Protein AF-A0A378QN26-F1 (afdb_monomer_lite)

Sequence (244 aa):
MAVKLAKAMGAEVTLFTRSVGKSDDAYRLGASRVVLSTDESQMKAVASTFDLIIDTVPYTHDLKPYIPTLALDGTLVLVGLVGELEQTINTVPMIMGRRSISASVIGGIAETQEMLDFCAEHHIVPDVEMITIPTEPKICYNTPMAYSDDFRQQVLRQLNCGKTYRQLAEEYNISTRTILNWKANPDRKVRTSYTSKIDLEKLRQDVLDYPDAYQRERATRFNCTDRAIAKALKRLKLTRKKSD

Structure (mmCIF, N/CA/C/O backbone):
data_AF-A0A378QN26-F1
#
_entry.id   AF-A0A378QN26-F1
#
loop_
_atom_site.group_PDB
_atom_site.id
_atom_site.type_symbol
_atom_site.label_atom_id
_atom_site.label_alt_id
_atom_site.label_comp_id
_atom_site.label_asym_id
_atom_site.label_entity_id
_atom_site.label_seq_id
_atom_site.pdbx_PDB_ins_code
_atom_site.Cartn_x
_atom_site.Cartn_y
_atom_site.Cartn_z
_atom_site.occupancy
_atom_site.B_iso_or_equiv
_atom_site.auth_seq_id
_atom_site.auth_comp_id
_atom_site.auth_asym_id
_atom_site.auth_atom_id
_atom_site.pdbx_PDB_model_num
ATOM 1 N N . MET A 1 1 ? -7.618 5.392 -4.858 1.00 94.56 1 MET A N 1
ATOM 2 C CA . MET A 1 1 ? -7.707 3.945 -5.160 1.00 94.56 1 MET A CA 1
ATOM 3 C C . MET A 1 1 ? -8.162 3.110 -3.974 1.00 94.56 1 MET A C 1
ATOM 5 O O . MET A 1 1 ? -9.180 2.458 -4.130 1.00 94.56 1 MET A O 1
ATOM 9 N N . ALA A 1 2 ? -7.497 3.157 -2.808 1.00 96.44 2 ALA A N 1
ATOM 10 C CA . ALA A 1 2 ? -7.850 2.322 -1.646 1.00 96.44 2 ALA A CA 1
ATOM 11 C C . ALA A 1 2 ? -9.352 2.333 -1.289 1.00 96.44 2 ALA A C 1
ATOM 13 O O . ALA A 1 2 ? -9.946 1.272 -1.158 1.00 96.44 2 ALA A O 1
ATOM 14 N N . VAL A 1 3 ? -9.983 3.515 -1.245 1.00 97.44 3 VAL A N 1
ATOM 15 C CA . VAL A 1 3 ? -11.433 3.656 -0.993 1.00 97.44 3 VAL A CA 1
ATOM 16 C C . VAL A 1 3 ? -12.276 2.889 -2.020 1.00 97.44 3 VAL A C 1
ATOM 18 O O . VAL A 1 3 ? -13.138 2.108 -1.631 1.00 97.44 3 VAL A O 1
ATOM 21 N N . LYS A 1 4 ? -11.996 3.065 -3.320 1.00 97.81 4 LYS A N 1
ATOM 22 C CA . LYS A 1 4 ? -12.738 2.399 -4.405 1.00 97.81 4 LYS A CA 1
ATOM 23 C C . LYS A 1 4 ? -12.598 0.875 -4.329 1.00 97.81 4 LYS A C 1
ATOM 25 O O . LYS A 1 4 ? -13.590 0.166 -4.441 1.00 97.81 4 LYS A O 1
ATOM 30 N N . LEU A 1 5 ? -11.373 0.388 -4.107 1.00 97.88 5 LEU A N 1
ATOM 31 C CA . LEU A 1 5 ? -11.076 -1.044 -3.999 1.00 97.88 5 LEU A CA 1
ATOM 32 C C . LEU A 1 5 ? -11.767 -1.670 -2.785 1.00 97.88 5 LEU A C 1
ATOM 34 O O . LEU A 1 5 ? -12.490 -2.648 -2.936 1.00 97.88 5 LEU A O 1
ATOM 38 N N . ALA A 1 6 ? -11.617 -1.069 -1.602 1.00 97.81 6 ALA A N 1
ATOM 39 C CA . ALA A 1 6 ? -12.236 -1.573 -0.380 1.00 97.81 6 ALA A CA 1
ATOM 40 C C . ALA A 1 6 ? -13.769 -1.590 -0.483 1.00 97.81 6 ALA A C 1
ATOM 42 O O . ALA A 1 6 ? -14.408 -2.559 -0.075 1.00 97.81 6 ALA A O 1
ATOM 43 N N . LYS A 1 7 ? -14.365 -0.557 -1.095 1.00 97.62 7 LYS A N 1
ATOM 44 C CA . LYS A 1 7 ? -15.811 -0.507 -1.326 1.00 97.62 7 LYS A CA 1
ATOM 45 C C . LYS A 1 7 ? -16.282 -1.616 -2.268 1.00 97.62 7 LYS A C 1
ATOM 47 O O . LYS A 1 7 ? -17.292 -2.251 -1.981 1.00 97.62 7 LYS A O 1
ATOM 52 N N . ALA A 1 8 ? -15.559 -1.862 -3.360 1.00 97.50 8 ALA A N 1
ATOM 53 C CA . ALA A 1 8 ? -15.872 -2.943 -4.294 1.00 97.50 8 ALA A CA 1
ATOM 54 C C . ALA A 1 8 ? -15.712 -4.337 -3.667 1.00 97.50 8 ALA A C 1
ATOM 56 O O . ALA A 1 8 ? -16.482 -5.236 -3.982 1.00 97.50 8 ALA A O 1
ATOM 57 N N . MET A 1 9 ? -14.777 -4.495 -2.726 1.00 97.50 9 MET A N 1
ATOM 58 C CA . MET A 1 9 ? -14.624 -5.712 -1.917 1.00 97.50 9 MET A CA 1
ATOM 59 C C . MET A 1 9 ? -15.724 -5.881 -0.849 1.00 97.50 9 MET A C 1
ATOM 61 O O . MET A 1 9 ? -15.724 -6.872 -0.125 1.00 97.50 9 MET A O 1
ATOM 65 N N . GLY A 1 10 ? -16.663 -4.934 -0.734 1.00 97.19 10 GLY A N 1
ATOM 66 C CA . GLY A 1 10 ? -17.798 -5.010 0.190 1.00 97.19 10 GLY A CA 1
ATOM 67 C C . GLY A 1 10 ? -17.529 -4.469 1.596 1.00 97.19 10 GLY A C 1
ATOM 68 O O . GLY A 1 10 ? -18.371 -4.639 2.473 1.00 97.19 10 GLY A O 1
ATOM 69 N N . ALA A 1 11 ? -16.396 -3.801 1.828 1.00 97.88 11 ALA A N 1
ATOM 70 C CA . ALA A 1 11 ? -16.084 -3.227 3.132 1.00 97.88 11 ALA A CA 1
ATOM 71 C C . ALA A 1 11 ? -16.919 -1.968 3.438 1.00 97.88 11 ALA A C 1
ATOM 73 O O . ALA A 1 11 ? -17.270 -1.184 2.545 1.00 97.88 11 ALA A O 1
ATOM 74 N N . GLU A 1 12 ? -17.164 -1.720 4.726 1.00 97.94 12 GLU A N 1
ATOM 75 C CA . GLU A 1 12 ? -17.592 -0.409 5.212 1.00 97.94 12 GLU A CA 1
ATOM 76 C C . GLU A 1 12 ? -16.369 0.510 5.317 1.00 97.94 12 GLU A C 1
ATOM 78 O O . GLU A 1 12 ? -15.484 0.323 6.150 1.00 97.94 12 GLU A O 1
ATOM 83 N N . VAL A 1 13 ? -16.288 1.503 4.431 1.00 98.25 13 VAL A N 1
ATOM 84 C CA . VAL A 1 13 ? -15.080 2.325 4.290 1.00 98.25 13 VAL A CA 1
ATOM 85 C C . VAL A 1 13 ? -15.232 3.644 5.037 1.00 98.25 13 VAL A C 1
ATOM 87 O O . VAL A 1 13 ? -16.098 4.450 4.703 1.00 98.25 13 VAL A O 1
ATOM 90 N N . THR A 1 14 ? -14.344 3.915 5.992 1.00 98.31 14 THR A N 1
ATOM 91 C CA . THR A 1 14 ? -14.207 5.242 6.612 1.00 98.31 14 THR A CA 1
ATOM 92 C C . THR A 1 14 ? -12.936 5.927 6.129 1.00 98.31 14 THR A C 1
ATOM 94 O O . THR A 1 14 ? -11.865 5.324 6.136 1.00 98.31 14 THR A O 1
ATOM 97 N N . LEU A 1 15 ? -13.037 7.197 5.730 1.00 97.56 15 LEU A N 1
ATOM 98 C CA . LEU A 1 15 ? -11.880 8.010 5.361 1.00 97.56 15 LEU A CA 1
ATOM 99 C C . LEU A 1 15 ? -11.497 8.968 6.492 1.00 97.56 15 LEU A C 1
ATOM 101 O O . LEU A 1 15 ? -12.282 9.835 6.877 1.00 97.56 15 LEU A O 1
ATOM 105 N N . PHE A 1 16 ? -10.257 8.858 6.966 1.00 97.50 16 PHE A N 1
ATOM 106 C CA . PHE A 1 16 ? -9.644 9.873 7.817 1.00 97.50 16 PHE A CA 1
ATOM 107 C C . PHE A 1 16 ? -9.087 11.019 6.966 1.00 97.50 16 PHE A C 1
ATOM 109 O O . PHE A 1 16 ? -8.354 10.802 6.001 1.00 97.50 16 PHE A O 1
ATOM 116 N N . THR A 1 17 ? -9.398 12.259 7.336 1.00 94.62 17 THR A N 1
ATOM 117 C CA . THR A 1 17 ? -8.846 13.465 6.702 1.00 94.62 17 THR A CA 1
ATOM 118 C C . THR A 1 17 ? -8.484 14.497 7.761 1.00 94.62 17 THR A C 1
ATOM 120 O O . THR A 1 17 ? -9.073 14.525 8.833 1.00 94.62 17 THR A O 1
ATOM 123 N N . ARG A 1 18 ? -7.533 15.385 7.457 1.00 92.31 18 ARG A N 1
ATOM 124 C CA . ARG A 1 18 ? -7.280 16.609 8.245 1.00 92.31 18 ARG A CA 1
ATOM 125 C C . ARG A 1 18 ? -7.948 17.848 7.644 1.00 92.31 18 ARG A C 1
ATOM 127 O O . ARG A 1 18 ? -7.871 18.929 8.213 1.00 92.31 18 ARG A O 1
ATOM 134 N N . SER A 1 19 ? -8.543 17.718 6.460 1.00 88.75 19 SER A N 1
ATOM 135 C CA . SER A 1 19 ? -9.120 18.823 5.694 1.00 88.75 19 SER A CA 1
ATOM 136 C C . SER A 1 19 ? -10.617 18.609 5.521 1.00 88.75 19 SER A C 1
ATOM 138 O O . SER A 1 19 ? -11.028 17.611 4.929 1.00 88.75 19 SER A O 1
ATOM 140 N N . VAL A 1 20 ? -11.412 19.578 5.979 1.00 84.88 20 VAL A N 1
ATOM 141 C CA . VAL A 1 20 ? -12.886 19.549 5.921 1.00 84.88 20 VAL A CA 1
ATOM 142 C C . VAL A 1 20 ? -13.400 19.473 4.477 1.00 84.88 20 VAL A C 1
ATOM 144 O O . VAL A 1 20 ? -14.338 18.733 4.189 1.00 84.88 20 VAL A O 1
ATOM 147 N N . GLY A 1 21 ? -12.724 20.154 3.546 1.00 89.00 21 GLY A N 1
ATOM 148 C CA . GLY A 1 21 ? -13.118 20.226 2.133 1.00 89.00 21 GLY A CA 1
ATOM 149 C C . GLY A 1 21 ? -12.932 18.944 1.313 1.00 89.00 21 GLY A C 1
ATOM 150 O O . GLY A 1 21 ? -13.181 18.970 0.118 1.00 89.00 21 GLY A O 1
ATOM 151 N N . LYS A 1 22 ? -12.479 17.832 1.911 1.00 86.75 22 LYS A N 1
ATOM 152 C CA . LYS A 1 22 ? -12.292 16.546 1.206 1.00 86.75 22 LYS A CA 1
ATOM 153 C C . LYS A 1 22 ? -13.452 15.564 1.394 1.00 86.75 22 LYS A C 1
ATOM 155 O O . LYS A 1 22 ? -13.378 14.439 0.908 1.00 86.75 22 LYS A O 1
ATOM 160 N N . SER A 1 23 ? -14.489 15.964 2.126 1.00 90.31 23 SER A N 1
ATOM 161 C CA . SER A 1 23 ? -15.584 15.066 2.503 1.00 90.31 23 SER A CA 1
ATOM 162 C C . SER A 1 23 ? -16.404 14.627 1.291 1.00 90.31 23 SER A C 1
ATOM 164 O O . SER A 1 23 ? -16.620 13.432 1.108 1.00 90.31 23 SER A O 1
ATOM 166 N N . ASP A 1 24 ? -16.778 15.566 0.420 1.00 92.12 24 ASP A N 1
ATOM 167 C CA . ASP A 1 24 ? -17.594 15.273 -0.766 1.00 92.12 24 ASP A CA 1
ATOM 168 C C . ASP A 1 24 ? -16.877 14.319 -1.726 1.00 92.12 24 ASP A C 1
ATOM 170 O O . ASP A 1 24 ? -17.461 13.343 -2.194 1.00 92.12 24 ASP A O 1
ATOM 174 N N . ASP A 1 25 ? -15.577 14.536 -1.945 1.00 92.00 25 ASP A N 1
ATOM 175 C CA . ASP A 1 25 ? -14.748 13.624 -2.730 1.00 92.00 25 ASP A CA 1
ATOM 176 C C . ASP A 1 25 ? -14.646 12.238 -2.092 1.00 92.00 25 ASP A C 1
ATOM 178 O O . ASP A 1 25 ? -14.695 11.231 -2.794 1.00 92.00 25 ASP A O 1
ATOM 182 N N . ALA A 1 26 ? -14.534 12.151 -0.767 1.00 94.25 26 ALA A N 1
ATOM 183 C CA . ALA A 1 26 ? -14.472 10.865 -0.084 1.00 94.25 26 ALA A CA 1
ATOM 184 C C . ALA A 1 26 ? -15.756 10.049 -0.291 1.00 94.25 26 ALA A C 1
ATOM 186 O O . ALA A 1 26 ? -15.678 8.867 -0.636 1.00 94.25 26 ALA A O 1
ATOM 187 N N . TYR A 1 27 ? -16.924 10.683 -0.150 1.00 95.69 27 TYR A N 1
ATOM 188 C CA . TYR A 1 27 ? -18.215 10.044 -0.414 1.00 95.69 27 TYR A CA 1
ATOM 189 C C . TYR A 1 27 ? -18.372 9.673 -1.891 1.00 95.69 27 TYR A C 1
ATOM 191 O O . TYR A 1 27 ? -18.753 8.545 -2.200 1.00 95.69 27 TYR A O 1
ATOM 199 N N . ARG A 1 28 ? -17.984 10.568 -2.810 1.00 95.31 28 ARG A N 1
ATOM 200 C CA . ARG A 1 28 ? -17.967 10.303 -4.259 1.00 95.31 28 ARG A CA 1
ATOM 201 C C . ARG A 1 28 ? -17.108 9.088 -4.619 1.00 95.31 28 ARG A C 1
ATOM 203 O O . ARG A 1 28 ? -17.459 8.333 -5.520 1.00 95.31 28 ARG A O 1
ATOM 210 N N . LEU A 1 29 ? -15.992 8.884 -3.919 1.00 95.19 29 LEU A N 1
ATOM 211 C CA . LEU A 1 29 ? -15.101 7.736 -4.104 1.00 95.19 29 LEU A CA 1
ATOM 212 C C . LEU A 1 29 ? -15.627 6.435 -3.474 1.00 95.19 29 LEU A C 1
ATOM 214 O O . LEU A 1 29 ? -15.055 5.378 -3.743 1.00 95.19 29 LEU A O 1
ATOM 218 N N . GLY A 1 30 ? -16.685 6.495 -2.659 1.00 95.50 30 GLY A N 1
ATOM 219 C CA . GLY A 1 30 ? -17.337 5.330 -2.055 1.00 95.50 30 GLY A CA 1
ATOM 220 C C . GLY A 1 30 ? -17.127 5.163 -0.547 1.00 95.50 30 GLY A C 1
ATOM 221 O O . GLY A 1 30 ? -17.481 4.111 -0.010 1.00 95.50 30 GLY A O 1
ATOM 222 N N . ALA A 1 31 ? -16.571 6.160 0.152 1.00 97.25 31 ALA A N 1
ATOM 223 C CA . ALA A 1 31 ? -16.532 6.135 1.613 1.00 97.25 31 ALA A CA 1
ATOM 224 C C . ALA A 1 31 ? -17.960 6.157 2.184 1.00 97.25 31 ALA A C 1
ATOM 226 O O . ALA A 1 31 ? -18.829 6.869 1.693 1.00 97.25 31 ALA A O 1
ATOM 227 N N . SER A 1 32 ? -18.200 5.372 3.230 1.00 97.06 32 SER A N 1
ATOM 228 C CA . SER A 1 32 ? -19.460 5.346 3.987 1.00 97.06 32 SER A CA 1
ATOM 229 C C . SER A 1 32 ? -19.469 6.404 5.094 1.00 97.06 32 SER A C 1
ATOM 231 O O . SER A 1 32 ? -20.523 6.926 5.446 1.00 97.06 32 SER A O 1
ATOM 233 N N . ARG A 1 33 ? -18.286 6.772 5.604 1.00 96.56 33 ARG A N 1
ATOM 234 C CA . ARG A 1 33 ? -18.107 7.811 6.623 1.00 96.56 33 ARG A CA 1
ATOM 235 C C . ARG A 1 33 ? -16.811 8.587 6.399 1.00 96.56 33 ARG A C 1
ATOM 237 O O . ARG A 1 33 ? -15.827 8.050 5.890 1.00 96.56 33 ARG A O 1
ATOM 244 N N . VAL A 1 34 ? -16.796 9.843 6.833 1.00 97.25 34 VAL A N 1
ATOM 245 C CA . VAL A 1 34 ? -15.592 10.678 6.913 1.00 97.25 34 VAL A CA 1
ATOM 246 C C . VAL A 1 34 ? -15.355 11.066 8.369 1.00 97.25 34 VAL A C 1
ATOM 248 O O . VAL A 1 34 ? -16.297 11.418 9.076 1.00 97.25 34 VAL A O 1
ATOM 251 N N . VAL A 1 35 ? -14.103 10.980 8.817 1.00 97.62 35 VAL A N 1
ATOM 252 C CA . VAL A 1 35 ? -13.674 11.374 10.165 1.00 97.62 35 VAL A CA 1
ATOM 253 C C . VAL A 1 35 ? -12.571 12.416 10.053 1.00 97.62 35 VAL A C 1
ATOM 255 O O . VAL A 1 35 ? -11.538 12.187 9.415 1.00 97.62 35 VAL A O 1
ATOM 258 N N . LEU A 1 36 ? -12.780 13.566 10.691 1.00 96.31 36 LEU A N 1
ATOM 259 C CA . LEU A 1 36 ? -11.756 14.595 10.797 1.00 96.31 36 LEU A CA 1
ATOM 260 C C . LEU A 1 36 ? -10.772 14.209 11.908 1.00 96.31 36 LEU A C 1
ATOM 262 O O . LEU A 1 36 ? -11.114 14.250 13.086 1.00 96.31 36 LEU A O 1
ATOM 266 N N . SER A 1 37 ? -9.538 13.851 11.556 1.00 94.75 37 SER A N 1
ATOM 267 C CA . SER A 1 37 ? -8.577 13.323 12.534 1.00 94.75 37 SER A CA 1
ATOM 268 C C . SER A 1 37 ? -8.024 14.370 13.505 1.00 94.75 37 SER A C 1
ATOM 270 O O . SER A 1 37 ? -7.423 14.018 14.516 1.00 94.75 37 SER A O 1
ATOM 272 N N . THR A 1 38 ? -8.260 15.655 13.231 1.00 94.25 38 THR A N 1
ATOM 273 C CA . THR A 1 38 ? -7.978 16.768 14.151 1.00 94.25 38 THR A CA 1
ATOM 274 C C . THR A 1 38 ? -9.114 17.034 15.142 1.00 94.25 38 THR A C 1
ATOM 276 O O . THR A 1 38 ? -8.939 17.846 16.045 1.00 94.25 38 THR A O 1
ATOM 279 N N . ASP A 1 39 ? -10.277 16.396 14.976 1.00 95.94 39 ASP A N 1
ATOM 280 C CA . ASP A 1 39 ? -11.414 16.506 15.891 1.00 95.94 39 ASP A CA 1
ATOM 281 C C . ASP A 1 39 ? -11.411 15.322 16.865 1.00 95.94 39 ASP A C 1
ATOM 283 O O . ASP A 1 39 ? -11.736 14.183 16.516 1.00 95.94 39 ASP A O 1
ATOM 287 N N . GLU A 1 40 ? -11.050 15.596 18.118 1.00 95.62 40 GLU A N 1
ATOM 288 C CA . GLU A 1 40 ? -10.993 14.571 19.158 1.00 95.62 40 GLU A CA 1
ATOM 289 C C . GLU A 1 40 ? -12.333 13.875 19.402 1.00 95.62 40 GLU A C 1
ATOM 291 O O . GLU A 1 40 ? -12.349 12.700 19.770 1.00 95.62 40 GLU A O 1
ATOM 296 N N . SER A 1 41 ? -13.455 14.582 19.243 1.00 97.44 41 SER A N 1
ATOM 297 C CA . SER A 1 41 ? -14.779 14.013 19.495 1.00 97.44 41 SER A CA 1
ATOM 298 C C . SER A 1 41 ? -15.120 12.963 18.439 1.00 97.44 41 SER A C 1
ATOM 300 O O . SER A 1 41 ? -15.559 11.862 18.778 1.00 97.44 41 SER A O 1
ATOM 302 N N . GLN A 1 42 ? -14.811 13.253 17.172 1.00 97.31 42 GLN A N 1
ATOM 303 C CA . GLN A 1 42 ? -15.014 12.316 16.072 1.00 97.31 42 GLN A CA 1
ATOM 304 C C . GLN A 1 42 ? -14.082 11.110 16.177 1.00 97.31 42 GLN A C 1
ATOM 306 O O . GLN A 1 42 ? -14.533 9.986 15.967 1.00 97.31 42 GLN A O 1
ATOM 311 N N . MET A 1 43 ? -12.817 11.321 16.557 1.00 97.81 43 MET A N 1
ATOM 312 C CA . MET A 1 43 ? -11.859 10.232 16.778 1.00 97.81 43 MET A CA 1
ATOM 313 C C . MET A 1 43 ? -12.285 9.315 17.933 1.00 97.81 43 MET A C 1
ATOM 315 O O . MET A 1 43 ? -12.231 8.093 17.800 1.00 97.81 43 MET A O 1
ATOM 319 N N . LYS A 1 44 ? -12.772 9.880 19.048 1.00 97.00 44 LYS A N 1
ATOM 320 C CA . LYS A 1 44 ? -13.310 9.098 20.178 1.00 97.00 44 LYS A CA 1
ATOM 321 C C . LYS A 1 44 ? -14.549 8.293 19.776 1.00 97.00 44 LYS A C 1
ATOM 323 O O . LYS A 1 44 ? -14.700 7.160 20.221 1.00 97.00 44 LYS A O 1
ATOM 328 N N . ALA A 1 45 ? -15.400 8.840 18.907 1.00 98.00 45 ALA A N 1
ATOM 329 C CA . ALA A 1 45 ? -16.613 8.175 18.431 1.00 98.00 45 ALA A CA 1
ATOM 330 C C . ALA A 1 45 ? -16.360 6.953 17.527 1.00 98.00 45 ALA A C 1
ATOM 332 O O . ALA A 1 45 ? -17.304 6.227 17.226 1.00 98.00 45 ALA A O 1
ATOM 333 N N . VAL A 1 46 ? -15.122 6.736 17.071 1.00 98.00 46 VAL A N 1
ATOM 334 C CA . VAL A 1 46 ? -14.719 5.568 16.267 1.00 98.00 46 VAL A CA 1
ATOM 335 C C . VAL A 1 46 ? -13.664 4.711 16.970 1.00 98.00 46 VAL A C 1
ATOM 337 O O . VAL A 1 46 ? -12.891 3.999 16.330 1.00 98.00 46 VAL A O 1
ATOM 340 N N . ALA A 1 47 ? -13.592 4.790 18.301 1.00 97.56 47 ALA A N 1
ATOM 341 C CA . ALA A 1 47 ? -12.727 3.919 19.085 1.00 97.56 47 ALA A CA 1
ATOM 342 C C . ALA A 1 47 ? -13.083 2.440 18.846 1.00 97.56 47 ALA A C 1
ATOM 344 O O . ALA A 1 47 ? -14.257 2.082 18.765 1.00 97.56 47 ALA A O 1
ATOM 345 N N . SER A 1 48 ? -12.067 1.579 18.750 1.00 97.75 48 SER A N 1
ATOM 346 C CA . SER A 1 48 ? -12.232 0.124 18.615 1.00 97.75 48 SER A CA 1
ATOM 347 C C . SER A 1 48 ? -13.180 -0.347 17.500 1.00 97.75 48 SER A C 1
ATOM 349 O O . SER A 1 48 ? -13.904 -1.319 17.684 1.00 97.75 48 SER A O 1
ATOM 351 N N . THR A 1 49 ? -13.190 0.344 16.359 1.00 98.25 49 THR A N 1
ATOM 352 C CA . THR A 1 49 ? -14.139 0.109 15.259 1.00 98.25 49 THR A CA 1
ATOM 353 C C . THR A 1 49 ? -13.514 -0.596 14.051 1.00 98.25 49 THR A C 1
ATOM 355 O O . THR A 1 49 ? -14.206 -1.344 13.374 1.00 98.25 49 THR A O 1
ATOM 358 N N . PHE A 1 50 ? -12.230 -0.371 13.750 1.00 98.50 50 PHE A N 1
ATOM 359 C CA . PHE A 1 50 ? -11.651 -0.777 12.458 1.00 98.50 50 PHE A CA 1
ATOM 360 C C . PHE A 1 50 ? -10.816 -2.056 12.539 1.00 98.50 50 PHE A C 1
ATOM 362 O O . PHE A 1 50 ? -9.833 -2.102 13.275 1.00 98.50 50 PHE A O 1
ATOM 369 N N . ASP A 1 51 ? -11.128 -3.055 11.716 1.00 98.50 51 ASP A N 1
ATOM 370 C CA . ASP A 1 51 ? -10.295 -4.261 11.580 1.00 98.50 51 ASP A CA 1
ATOM 371 C C . ASP A 1 51 ? -8.971 -3.967 10.854 1.00 98.50 51 ASP A C 1
ATOM 373 O O . ASP A 1 51 ? -7.920 -4.535 11.157 1.00 98.50 51 ASP A O 1
ATOM 377 N N . LEU A 1 52 ? -9.013 -3.038 9.897 1.00 98.50 52 LEU A N 1
ATOM 378 C CA . LEU A 1 52 ? -7.885 -2.674 9.050 1.00 98.50 52 LEU A CA 1
ATOM 379 C C . LEU A 1 52 ? -7.869 -1.166 8.790 1.00 98.50 52 LEU A C 1
ATOM 381 O O . LEU A 1 52 ? -8.862 -0.587 8.351 1.00 98.50 52 LEU A O 1
ATOM 385 N N . ILE A 1 53 ? -6.711 -0.541 8.994 1.00 98.50 53 ILE A N 1
ATOM 386 C CA . ILE A 1 53 ? -6.431 0.832 8.562 1.00 98.50 53 ILE A CA 1
ATOM 387 C C . ILE A 1 53 ? -5.308 0.784 7.529 1.00 98.50 53 ILE A C 1
ATOM 389 O O . ILE A 1 53 ? -4.230 0.274 7.816 1.00 98.50 53 ILE A O 1
ATOM 393 N N . ILE A 1 54 ? -5.547 1.337 6.338 1.00 98.19 54 ILE A N 1
ATOM 394 C CA . ILE A 1 54 ? -4.521 1.504 5.299 1.00 98.19 54 ILE A CA 1
ATOM 395 C C . ILE A 1 54 ? -4.062 2.959 5.314 1.00 98.19 54 ILE A C 1
ATOM 397 O O . ILE A 1 54 ? -4.818 3.862 4.950 1.00 98.19 54 ILE A O 1
ATOM 401 N N . ASP A 1 55 ? -2.820 3.182 5.721 1.00 97.19 55 ASP A N 1
ATOM 402 C CA . ASP A 1 55 ? -2.232 4.508 5.836 1.00 97.19 55 ASP A CA 1
ATOM 403 C C . ASP A 1 55 ? -1.432 4.875 4.581 1.00 97.19 55 ASP A C 1
ATOM 405 O O . ASP A 1 55 ? -0.340 4.362 4.312 1.00 97.19 55 ASP A O 1
ATOM 409 N N . THR A 1 56 ? -2.007 5.793 3.804 1.00 96.31 56 THR A N 1
ATOM 410 C CA . THR A 1 56 ? -1.470 6.266 2.526 1.00 96.31 56 THR A CA 1
ATOM 411 C C . THR A 1 56 ? -0.806 7.643 2.621 1.00 96.31 56 THR A C 1
ATOM 413 O O . THR A 1 56 ? -0.609 8.288 1.589 1.00 96.31 56 THR A O 1
ATOM 416 N N . VAL A 1 57 ? -0.518 8.160 3.820 1.00 94.75 57 VAL A N 1
ATOM 417 C CA . VAL A 1 57 ? 0.084 9.493 3.980 1.00 94.75 57 VAL A CA 1
ATOM 418 C C . VAL A 1 57 ? 1.588 9.424 3.652 1.00 94.75 57 VAL A C 1
ATOM 420 O O . VAL A 1 57 ? 2.299 8.620 4.249 1.00 94.75 57 VAL A O 1
ATOM 423 N N . PRO A 1 58 ? 2.112 10.251 2.721 1.00 93.00 58 PRO A N 1
ATOM 424 C CA . PRO A 1 58 ? 3.476 10.096 2.194 1.00 93.00 58 PRO A CA 1
ATOM 425 C C . PRO A 1 58 ? 4.564 10.793 3.027 1.00 93.00 58 PRO A C 1
ATOM 427 O O . PRO A 1 58 ? 5.715 10.866 2.607 1.00 93.00 58 PRO A O 1
ATOM 430 N N . TYR A 1 59 ? 4.203 11.362 4.174 1.00 91.25 59 TYR A N 1
ATOM 431 C CA . TYR A 1 59 ? 5.097 12.109 5.056 1.00 91.25 59 TYR A CA 1
ATOM 432 C C . TYR A 1 59 ? 4.897 11.676 6.509 1.00 91.25 59 TYR A C 1
ATOM 434 O O . TYR A 1 59 ? 3.864 11.102 6.870 1.00 91.25 59 TYR A O 1
ATOM 442 N N . THR A 1 60 ? 5.883 11.983 7.350 1.00 91.62 60 THR A N 1
ATOM 443 C CA . THR A 1 60 ? 5.848 11.685 8.782 1.00 91.62 60 THR A CA 1
ATOM 444 C C . THR A 1 60 ? 4.627 12.315 9.442 1.00 91.62 60 THR A C 1
ATOM 446 O O . THR A 1 60 ? 4.364 13.512 9.301 1.00 91.62 60 THR A O 1
ATOM 449 N N . HIS A 1 61 ? 3.867 11.508 10.175 1.00 91.69 61 HIS A N 1
ATOM 450 C CA . HIS A 1 61 ? 2.697 11.959 10.913 1.00 91.69 61 HIS A CA 1
ATOM 451 C C . HIS A 1 61 ? 2.441 11.064 12.132 1.00 91.69 61 HIS A C 1
ATOM 453 O O . HIS A 1 61 ? 3.050 10.006 12.284 1.00 91.69 61 HIS A O 1
ATOM 459 N N . ASP A 1 62 ? 1.557 11.526 13.018 1.00 91.44 62 ASP A N 1
ATOM 460 C CA . ASP A 1 62 ? 1.288 10.862 14.292 1.00 91.44 62 ASP A CA 1
ATOM 461 C C . ASP A 1 62 ? 0.325 9.687 14.148 1.00 91.44 62 ASP A C 1
ATOM 463 O O . ASP A 1 62 ? -0.838 9.876 13.794 1.00 91.44 62 ASP A O 1
ATOM 467 N N . LEU A 1 63 ? 0.805 8.483 14.470 1.00 93.62 63 LEU A N 1
ATOM 468 C CA . LEU A 1 63 ? 0.011 7.254 14.461 1.00 93.62 63 LEU A CA 1
ATOM 469 C C . LEU A 1 63 ? -0.783 7.044 15.760 1.00 93.62 63 LEU A C 1
ATOM 471 O O . LEU A 1 63 ? -1.768 6.301 15.768 1.00 93.62 63 LEU A O 1
ATOM 475 N N . LYS A 1 64 ? -0.390 7.690 16.868 1.00 93.50 64 LYS A N 1
ATOM 476 C CA . LYS A 1 64 ? -0.988 7.480 18.200 1.00 93.50 64 LYS A CA 1
ATOM 477 C C . LYS A 1 64 ? -2.505 7.705 18.233 1.00 93.50 64 LYS A C 1
ATOM 479 O O . LYS A 1 64 ? -3.156 6.942 18.943 1.00 93.50 64 LYS A O 1
ATOM 484 N N . PRO A 1 65 ? -3.099 8.675 17.507 1.00 94.56 65 PRO A N 1
ATOM 485 C CA . PRO A 1 65 ? -4.550 8.860 17.499 1.00 94.56 65 PRO A CA 1
ATOM 486 C C . PRO A 1 65 ? -5.315 7.729 16.802 1.00 94.56 65 PRO A C 1
ATOM 488 O O . PRO A 1 65 ? -6.476 7.501 17.127 1.00 94.56 65 PRO A O 1
ATOM 491 N N . TYR A 1 66 ? -4.685 7.018 15.863 1.00 96.62 66 TYR A N 1
ATOM 492 C CA . TYR A 1 66 ? -5.343 5.999 15.038 1.00 96.62 66 TYR A CA 1
ATOM 493 C C . TYR A 1 66 ? -5.257 4.596 15.646 1.00 96.62 66 TYR A C 1
ATOM 495 O O . TYR A 1 66 ? -6.176 3.804 15.496 1.00 96.62 66 TYR A O 1
ATOM 503 N N . ILE A 1 67 ? -4.198 4.270 16.392 1.00 96.50 67 ILE A N 1
ATOM 504 C CA . ILE A 1 67 ? -4.074 2.938 17.018 1.00 96.50 67 ILE A CA 1
ATOM 505 C C . ILE A 1 67 ? -5.283 2.611 17.926 1.00 96.50 67 ILE A C 1
ATOM 507 O O . ILE A 1 67 ? -5.797 1.499 17.841 1.00 96.50 67 ILE A O 1
ATOM 511 N N . PRO A 1 68 ? -5.809 3.534 18.759 1.00 96.69 68 PRO A N 1
ATOM 512 C CA . PRO A 1 68 ? -6.998 3.277 19.571 1.00 96.69 68 PRO A CA 1
ATOM 513 C C . PRO A 1 68 ? -8.296 3.052 18.786 1.00 96.69 68 PRO A C 1
ATOM 515 O O . PRO A 1 68 ? -9.252 2.531 19.364 1.00 96.69 68 PRO A O 1
ATOM 518 N N . THR A 1 69 ? -8.359 3.440 17.507 1.00 98.00 69 THR A N 1
ATOM 519 C CA . THR A 1 69 ? -9.554 3.250 16.669 1.00 98.00 69 THR A CA 1
ATOM 520 C C . THR A 1 69 ? -9.624 1.852 16.058 1.00 98.00 69 THR A C 1
ATOM 522 O O . THR A 1 69 ? -10.700 1.425 15.647 1.00 98.00 69 THR A O 1
ATOM 525 N N . LEU A 1 70 ? -8.522 1.095 16.064 1.00 98.38 70 LEU A N 1
ATOM 526 C CA . LEU A 1 70 ? -8.513 -0.305 15.639 1.00 98.38 70 LEU A CA 1
ATOM 527 C C . LEU A 1 70 ? -9.324 -1.187 16.593 1.00 98.38 70 LEU A C 1
ATOM 529 O O . LEU A 1 70 ? -9.200 -1.059 17.813 1.00 98.38 70 LEU A O 1
ATOM 533 N N . ALA A 1 71 ? -10.103 -2.119 16.059 1.00 98.31 71 ALA A N 1
ATOM 534 C CA . ALA A 1 71 ? -10.778 -3.163 16.820 1.00 98.31 71 ALA A CA 1
ATOM 535 C C . ALA A 1 71 ? -9.775 -4.119 17.505 1.00 98.31 71 ALA A C 1
ATOM 537 O O . ALA A 1 71 ? -8.552 -3.965 17.396 1.00 98.31 71 ALA A O 1
ATOM 538 N N . LEU A 1 72 ? -10.298 -5.094 18.254 1.00 97.88 72 LEU A N 1
ATOM 539 C CA . LEU A 1 72 ? -9.493 -6.203 18.775 1.00 97.88 72 LEU A CA 1
ATOM 540 C C . LEU A 1 72 ? -8.846 -6.945 17.596 1.00 97.88 72 LEU A C 1
ATOM 542 O O . LEU A 1 72 ? -9.528 -7.231 16.621 1.00 97.88 72 LEU A O 1
ATOM 546 N N . ASP A 1 73 ? -7.546 -7.231 17.688 1.00 98.12 73 ASP A N 1
ATOM 547 C CA . ASP A 1 73 ? -6.746 -7.853 16.614 1.00 98.12 73 ASP A CA 1
ATOM 548 C C . ASP A 1 73 ? -6.623 -7.009 15.324 1.00 98.12 73 ASP A C 1
ATOM 550 O O . ASP A 1 73 ? -6.109 -7.473 14.304 1.00 98.12 73 ASP A O 1
ATOM 554 N N . GLY A 1 74 ? -7.044 -5.740 15.369 1.00 98.44 74 GLY A N 1
ATOM 555 C CA . GLY A 1 74 ? -6.976 -4.838 14.227 1.00 98.44 74 GLY A CA 1
ATOM 556 C C . GLY A 1 74 ? -5.541 -4.464 13.843 1.00 98.44 74 GLY A C 1
ATOM 557 O O . GLY A 1 74 ? -4.642 -4.378 14.688 1.00 98.44 74 GLY A O 1
ATOM 558 N N . THR A 1 75 ? -5.329 -4.190 12.554 1.00 98.62 75 THR A N 1
ATOM 559 C CA . THR A 1 75 ? -4.008 -3.843 12.006 1.00 98.62 75 THR A CA 1
ATOM 560 C C . THR A 1 75 ? -4.002 -2.491 11.300 1.00 98.62 75 THR A C 1
ATOM 562 O O . THR A 1 75 ? -4.849 -2.214 10.455 1.00 98.62 75 THR A O 1
ATOM 565 N N . LEU A 1 76 ? -2.994 -1.664 11.586 1.00 98.00 76 LEU A N 1
ATOM 566 C CA . LEU A 1 76 ? -2.646 -0.493 10.777 1.00 98.00 76 LEU A CA 1
ATOM 567 C C . LEU A 1 76 ? -1.507 -0.859 9.820 1.00 98.00 76 LEU A C 1
ATOM 569 O O . LEU A 1 76 ? -0.456 -1.324 10.257 1.00 98.00 76 LEU A O 1
ATOM 573 N N . VAL A 1 77 ? -1.704 -0.648 8.520 1.00 98.00 77 VAL A N 1
ATOM 574 C CA . VAL A 1 77 ? -0.738 -0.968 7.462 1.00 98.00 77 VAL A CA 1
ATOM 575 C C . VAL A 1 77 ? -0.239 0.311 6.803 1.00 98.00 77 VAL A C 1
ATOM 577 O O . VAL A 1 77 ? -1.003 1.025 6.155 1.00 98.00 77 VAL A O 1
ATOM 580 N N . LEU A 1 78 ? 1.058 0.573 6.932 1.00 96.50 78 LEU A N 1
ATOM 581 C CA . LEU A 1 78 ? 1.748 1.687 6.290 1.00 96.50 78 LEU A CA 1
ATOM 582 C C . LEU A 1 78 ? 2.051 1.354 4.827 1.00 96.50 78 LEU A C 1
ATOM 584 O O . LEU A 1 78 ? 2.728 0.365 4.541 1.00 96.50 78 LEU A O 1
ATOM 588 N N . VAL A 1 79 ? 1.571 2.196 3.911 1.00 96.69 79 VAL A N 1
ATOM 589 C CA . VAL A 1 79 ? 1.872 2.099 2.470 1.00 96.69 79 VAL A CA 1
ATOM 590 C C . VAL A 1 79 ? 2.326 3.428 1.857 1.00 96.69 79 VAL A C 1
ATOM 592 O O . VAL A 1 79 ? 2.882 3.440 0.762 1.00 96.69 79 VAL A O 1
ATOM 595 N N . GLY A 1 80 ? 2.074 4.556 2.533 1.00 92.44 80 GLY A N 1
ATOM 596 C CA . GLY A 1 80 ? 2.414 5.891 2.034 1.00 92.44 80 GLY A CA 1
ATOM 597 C C . GLY A 1 80 ? 3.840 6.337 2.351 1.00 92.44 80 GLY A C 1
ATOM 598 O O . GLY A 1 80 ? 4.560 6.798 1.466 1.00 92.44 80 GLY A O 1
ATOM 599 N N . LEU A 1 81 ? 4.247 6.233 3.616 1.00 91.00 81 LEU A N 1
ATOM 600 C CA . LEU A 1 81 ? 5.544 6.720 4.076 1.00 91.00 81 LEU A CA 1
ATOM 601 C C . LEU A 1 81 ? 6.655 5.711 3.762 1.00 91.00 81 LEU A C 1
ATOM 603 O O . LEU A 1 81 ? 6.673 4.605 4.297 1.00 91.00 81 LEU A O 1
ATOM 607 N N . VAL A 1 82 ? 7.634 6.136 2.961 1.00 87.62 82 VAL A N 1
ATOM 608 C CA . VAL A 1 82 ? 8.908 5.429 2.772 1.00 87.62 82 VAL A CA 1
ATOM 609 C C . VAL A 1 82 ? 9.995 6.232 3.481 1.00 87.62 82 VAL A C 1
ATOM 611 O O . VAL A 1 82 ? 10.556 7.169 2.917 1.00 87.62 82 VAL A O 1
ATOM 614 N N . GLY A 1 83 ? 10.252 5.905 4.744 1.00 87.69 83 GLY A N 1
ATOM 615 C CA . GLY A 1 83 ? 11.176 6.656 5.588 1.00 87.69 83 GLY A CA 1
ATOM 616 C C . GLY A 1 83 ? 11.029 6.309 7.063 1.00 87.69 83 GLY A C 1
ATOM 617 O O . GLY A 1 83 ? 10.438 5.290 7.420 1.00 87.69 83 GLY A O 1
ATOM 618 N N . GLU A 1 84 ? 11.585 7.161 7.916 1.00 86.62 84 GLU A N 1
ATOM 619 C CA . GLU A 1 84 ? 11.549 6.982 9.364 1.00 86.62 84 GLU A CA 1
ATOM 620 C C . GLU A 1 84 ? 10.247 7.521 9.964 1.00 86.62 84 GLU A C 1
ATOM 622 O O . GLU A 1 84 ? 9.772 8.603 9.616 1.00 86.62 84 GLU A O 1
ATOM 627 N N . LEU A 1 85 ? 9.693 6.777 10.920 1.00 83.06 85 LEU A N 1
ATOM 628 C CA . LEU A 1 85 ? 8.697 7.314 11.838 1.00 83.06 85 LEU A CA 1
ATOM 629 C C . LEU A 1 85 ? 9.445 8.065 12.942 1.00 83.06 85 LEU A C 1
ATOM 631 O O . LEU A 1 85 ? 10.081 7.450 13.791 1.00 83.06 85 LEU A O 1
ATOM 635 N N . GLU A 1 86 ? 9.364 9.394 12.946 1.00 79.19 86 GLU A N 1
ATOM 636 C CA . GLU A 1 86 ? 10.057 10.227 13.948 1.00 79.19 86 GLU A CA 1
ATOM 637 C C . GLU A 1 86 ? 9.442 10.116 15.353 1.00 79.19 86 GLU A C 1
ATOM 639 O O . GLU A 1 86 ? 10.024 10.562 16.341 1.00 79.19 86 GLU A O 1
ATOM 644 N N . GLN A 1 87 ? 8.237 9.559 15.458 1.00 77.62 87 GLN A N 1
ATOM 645 C CA . GLN A 1 87 ? 7.437 9.590 16.674 1.00 77.62 87 GLN A CA 1
ATOM 646 C C . GLN A 1 87 ? 7.364 8.211 17.318 1.00 77.62 87 GLN A C 1
ATOM 648 O O . GLN A 1 87 ? 7.139 7.197 16.659 1.00 77.62 87 GLN A O 1
ATOM 653 N N . THR A 1 88 ? 7.518 8.183 18.640 1.00 84.81 88 THR A N 1
ATOM 654 C CA . THR A 1 88 ? 7.397 6.957 19.424 1.00 84.81 88 THR A CA 1
ATOM 655 C C . THR A 1 88 ? 5.949 6.476 19.478 1.00 84.81 88 THR A C 1
ATOM 657 O O . THR A 1 88 ? 4.999 7.253 19.616 1.00 84.81 88 THR A O 1
ATOM 660 N N . ILE A 1 89 ? 5.785 5.159 19.390 1.00 88.38 89 ILE A N 1
ATOM 661 C CA . ILE A 1 89 ? 4.484 4.499 19.449 1.00 88.38 89 ILE A CA 1
ATOM 662 C C . ILE A 1 89 ? 4.112 4.218 20.905 1.00 88.38 89 ILE A C 1
ATOM 664 O O . ILE A 1 89 ? 4.942 3.779 21.701 1.00 88.38 89 ILE A O 1
ATOM 668 N N . ASN A 1 90 ? 2.843 4.444 21.255 1.00 88.81 90 ASN A N 1
ATOM 669 C CA . ASN A 1 90 ? 2.308 4.044 22.552 1.00 88.81 90 ASN A CA 1
ATOM 670 C C . ASN A 1 90 ? 1.934 2.554 22.528 1.00 88.81 90 ASN A C 1
ATOM 672 O O . ASN A 1 90 ? 1.028 2.149 21.799 1.00 88.81 90 ASN A O 1
ATOM 676 N N . THR A 1 91 ? 2.599 1.747 23.354 1.00 93.25 91 THR A N 1
ATOM 677 C CA . THR A 1 91 ? 2.392 0.293 23.416 1.00 93.25 91 THR A CA 1
ATOM 678 C C . THR A 1 91 ? 1.150 -0.117 24.204 1.00 93.25 91 THR A C 1
ATOM 680 O O . THR A 1 91 ? 0.624 -1.201 23.972 1.00 93.25 91 THR A O 1
ATOM 683 N N . VAL A 1 92 ? 0.622 0.732 25.093 1.00 95.62 92 VAL A N 1
ATOM 684 C CA . VAL A 1 92 ? -0.566 0.411 25.906 1.00 95.62 92 VAL A CA 1
ATOM 685 C C . VAL A 1 92 ? -1.786 0.038 25.049 1.00 95.62 92 VAL A C 1
ATOM 687 O O . VAL A 1 92 ? -2.326 -1.050 25.256 1.00 95.62 92 VAL A O 1
ATOM 690 N N . PRO A 1 93 ? -2.228 0.854 24.065 1.00 93.88 93 PRO A N 1
ATOM 691 C CA . PRO A 1 93 ? -3.362 0.485 23.221 1.00 93.88 93 PRO A CA 1
ATOM 692 C C . PRO A 1 93 ? -3.079 -0.738 22.344 1.00 93.88 93 PRO A C 1
ATOM 694 O O . PRO A 1 93 ? -4.033 -1.404 21.949 1.00 93.88 93 PRO A O 1
ATOM 697 N N . MET A 1 94 ? -1.810 -1.047 22.056 1.00 95.19 94 MET A N 1
ATOM 698 C CA . MET A 1 94 ? -1.426 -2.245 21.306 1.00 95.19 94 MET A CA 1
ATOM 699 C C . MET A 1 94 ? -1.579 -3.503 22.157 1.00 95.19 94 MET A C 1
ATOM 701 O O . MET A 1 94 ? -2.227 -4.448 21.724 1.00 95.19 94 MET A O 1
ATOM 705 N N . ILE A 1 95 ? -1.049 -3.491 23.385 1.00 96.81 95 ILE A N 1
ATOM 706 C CA . ILE A 1 95 ? -1.120 -4.623 24.319 1.00 96.81 95 ILE A CA 1
ATOM 707 C C . ILE A 1 95 ? -2.575 -4.906 24.701 1.00 96.81 95 ILE A C 1
ATOM 709 O O . ILE A 1 95 ? -3.022 -6.046 24.616 1.00 96.81 95 ILE A O 1
ATOM 713 N N . MET A 1 96 ? -3.330 -3.868 25.072 1.00 95.94 96 MET A N 1
ATOM 714 C CA . MET A 1 96 ? -4.714 -4.030 25.531 1.00 95.94 96 MET A CA 1
ATOM 715 C C . MET A 1 96 ? -5.675 -4.462 24.415 1.00 95.94 96 MET A C 1
ATOM 717 O O . MET A 1 96 ? -6.670 -5.121 24.696 1.00 95.94 96 MET A O 1
ATOM 721 N N . GLY A 1 97 ? -5.395 -4.091 23.160 1.00 95.69 97 GLY A N 1
ATOM 722 C CA . GLY A 1 97 ? -6.236 -4.416 22.002 1.00 95.69 97 GLY A CA 1
ATOM 723 C C . GLY A 1 97 ? -5.688 -5.518 21.093 1.00 95.69 97 GLY A C 1
ATOM 724 O O . GLY A 1 97 ? -6.286 -5.772 20.054 1.00 95.69 97 GLY A O 1
ATOM 725 N N . ARG A 1 98 ? -4.540 -6.126 21.432 1.00 97.56 98 ARG A N 1
ATOM 726 C CA . ARG A 1 98 ? -3.776 -7.040 20.555 1.00 97.56 98 ARG A CA 1
ATOM 727 C C . ARG A 1 98 ? -3.580 -6.495 19.132 1.00 97.56 98 ARG A C 1
ATOM 729 O O . ARG A 1 98 ? -3.668 -7.223 18.152 1.00 97.56 98 ARG A O 1
ATOM 736 N N . ARG A 1 99 ? -3.334 -5.191 19.021 1.00 97.56 99 ARG A N 1
ATOM 737 C CA . ARG A 1 99 ? -3.268 -4.487 17.733 1.00 97.56 99 ARG A CA 1
ATOM 738 C C . ARG A 1 99 ? -1.870 -4.538 17.141 1.00 97.56 99 ARG A C 1
ATOM 740 O O . ARG A 1 99 ? -0.878 -4.459 17.871 1.00 97.56 99 ARG A O 1
ATOM 747 N N . SER A 1 100 ? -1.805 -4.559 15.817 1.00 97.06 100 SER A N 1
ATOM 748 C CA . SER A 1 100 ? -0.557 -4.610 15.052 1.00 97.06 100 SER A CA 1
ATOM 749 C C . SER A 1 100 ? -0.337 -3.378 14.183 1.00 97.06 100 SER A C 1
ATOM 751 O O . SER A 1 100 ? -1.274 -2.737 13.707 1.00 97.06 100 SER A O 1
ATOM 753 N N . ILE A 1 101 ? 0.940 -3.086 13.938 1.00 96.06 101 ILE A N 1
ATOM 754 C CA . ILE A 1 101 ? 1.390 -2.181 12.880 1.00 96.06 101 ILE A CA 1
ATOM 755 C C . ILE A 1 101 ? 2.196 -3.020 11.889 1.00 96.06 101 ILE A C 1
ATOM 757 O O . ILE A 1 101 ? 3.073 -3.782 12.294 1.00 96.06 101 ILE A O 1
ATOM 761 N N . SER A 1 102 ? 1.886 -2.886 10.605 1.00 96.19 102 SER A N 1
ATOM 762 C CA . SER A 1 102 ? 2.559 -3.567 9.500 1.00 96.19 102 SER A CA 1
ATOM 763 C C . SER A 1 102 ? 2.867 -2.572 8.379 1.00 96.19 102 SER A C 1
ATOM 765 O O . SER A 1 102 ? 2.455 -1.413 8.434 1.00 96.19 102 SER A O 1
ATOM 767 N N . ALA A 1 103 ? 3.598 -3.008 7.359 1.00 95.31 103 ALA A N 1
ATOM 768 C CA . ALA A 1 103 ? 3.916 -2.193 6.194 1.00 95.31 103 ALA A CA 1
ATOM 769 C C . ALA A 1 103 ? 3.930 -3.032 4.913 1.00 95.31 103 ALA A C 1
ATOM 771 O O . ALA A 1 103 ? 4.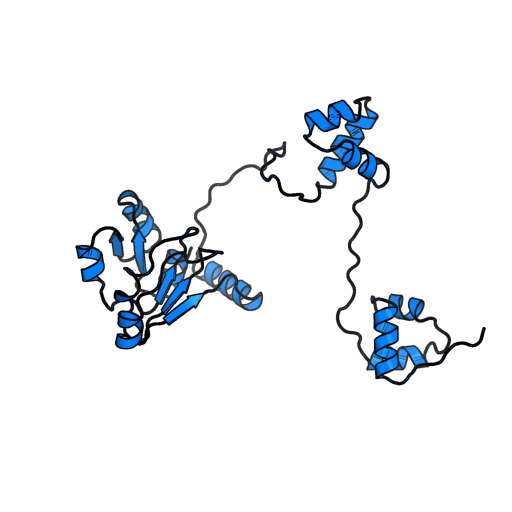246 -4.222 4.939 1.00 95.31 103 ALA A O 1
ATOM 772 N N . SER A 1 104 ? 3.606 -2.397 3.789 1.00 94.94 104 SER A N 1
ATOM 773 C CA . SER A 1 104 ? 3.681 -2.986 2.450 1.00 94.94 104 SER A CA 1
ATOM 774 C C . SER A 1 104 ? 3.986 -1.901 1.415 1.00 94.94 104 SER A C 1
ATOM 776 O O . SER A 1 104 ? 3.709 -0.728 1.644 1.00 94.94 104 SER A O 1
ATOM 778 N N . VAL A 1 105 ? 4.568 -2.279 0.276 1.00 90.44 105 VAL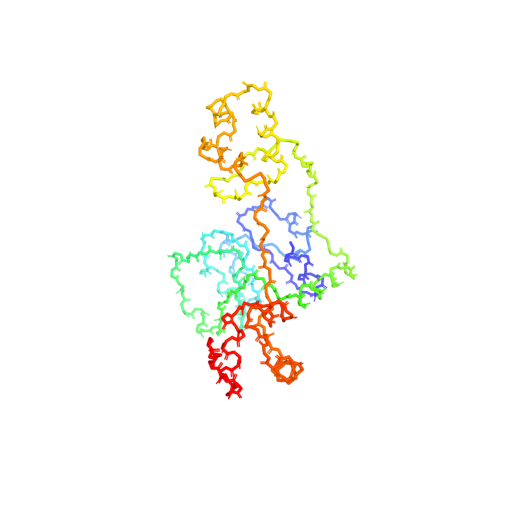 A N 1
ATOM 779 C CA . VAL A 1 105 ? 4.937 -1.334 -0.794 1.00 90.44 105 VAL A CA 1
ATOM 780 C C . VAL A 1 105 ? 4.320 -1.698 -2.138 1.00 90.44 105 VAL A C 1
ATOM 782 O O . VAL A 1 105 ? 3.673 -0.864 -2.764 1.00 90.44 105 VAL A O 1
ATOM 785 N N . ILE A 1 106 ? 4.516 -2.930 -2.603 1.00 91.44 106 ILE A N 1
ATOM 786 C CA . ILE A 1 106 ? 4.005 -3.406 -3.887 1.00 91.44 106 ILE A CA 1
ATOM 787 C C . ILE A 1 106 ? 3.687 -4.894 -3.790 1.00 91.44 106 ILE A C 1
ATOM 789 O O . ILE A 1 106 ? 4.333 -5.615 -3.027 1.00 91.44 106 ILE A O 1
ATOM 793 N N . GLY A 1 107 ? 2.697 -5.328 -4.566 1.00 90.75 107 GLY A N 1
ATOM 794 C CA . GLY A 1 107 ? 2.356 -6.736 -4.725 1.00 90.75 107 GLY A CA 1
ATOM 795 C C . GLY A 1 107 ? 3.242 -7.455 -5.742 1.00 90.75 107 GLY A C 1
ATOM 796 O O . GLY A 1 107 ? 3.978 -6.845 -6.525 1.00 90.75 107 GLY A O 1
ATOM 797 N N . GLY A 1 108 ? 3.156 -8.782 -5.740 1.00 95.69 108 GLY A N 1
ATOM 798 C CA . GLY A 1 108 ? 3.763 -9.622 -6.771 1.00 95.69 108 GLY A CA 1
ATOM 799 C C . GLY A 1 108 ? 3.083 -9.468 -8.138 1.00 95.69 108 GLY A C 1
ATOM 800 O O . GLY A 1 108 ? 2.020 -8.865 -8.271 1.00 95.69 108 GLY A O 1
ATOM 801 N N . ILE A 1 109 ? 3.677 -10.061 -9.181 1.00 96.94 109 ILE A N 1
ATOM 802 C CA . ILE A 1 109 ? 3.098 -10.038 -10.539 1.00 96.94 109 ILE A CA 1
ATOM 803 C C . ILE A 1 109 ? 1.731 -10.739 -10.572 1.00 96.94 109 ILE A C 1
ATOM 805 O O . ILE A 1 109 ? 0.806 -10.218 -11.185 1.00 96.94 109 ILE A O 1
ATOM 809 N N . ALA A 1 110 ? 1.597 -11.885 -9.896 1.00 97.19 110 ALA A N 1
ATOM 810 C CA . ALA A 1 110 ? 0.333 -12.621 -9.822 1.00 97.19 110 ALA A CA 1
ATOM 811 C C . ALA A 1 110 ? -0.766 -11.785 -9.142 1.00 97.19 110 ALA A C 1
ATOM 813 O O . ALA A 1 110 ? -1.812 -11.561 -9.737 1.00 97.19 110 ALA A O 1
ATOM 814 N N . GLU A 1 111 ? -0.476 -11.215 -7.970 1.00 96.56 111 GLU A N 1
ATOM 815 C CA . GLU A 1 111 ? -1.400 -10.328 -7.243 1.00 96.56 111 GLU A CA 1
ATOM 816 C C . GLU A 1 111 ? -1.770 -9.079 -8.056 1.00 96.56 111 GLU A C 1
ATOM 818 O O . GLU A 1 111 ? -2.902 -8.608 -8.013 1.00 96.56 111 GLU A O 1
ATOM 823 N N . THR A 1 112 ? -0.823 -8.535 -8.828 1.00 97.12 112 THR A N 1
ATOM 824 C CA . THR A 1 112 ? -1.094 -7.400 -9.721 1.00 97.12 112 THR A CA 1
ATOM 825 C C . THR A 1 112 ? -2.070 -7.795 -10.826 1.00 97.12 112 THR A C 1
ATOM 827 O O . THR A 1 112 ? -2.965 -7.016 -11.140 1.00 97.12 112 THR A O 1
ATOM 830 N N . GLN A 1 113 ? -1.924 -8.991 -11.405 1.00 98.06 113 GLN A N 1
ATOM 831 C CA . GLN A 1 113 ? -2.859 -9.493 -12.412 1.00 98.06 113 GLN A CA 1
ATOM 832 C C . GLN A 1 113 ? -4.255 -9.692 -11.812 1.00 98.06 113 GLN A C 1
ATOM 834 O O . GLN A 1 113 ? -5.218 -9.170 -12.360 1.00 98.06 113 GLN A O 1
ATOM 839 N N . GLU A 1 114 ? -4.351 -10.337 -10.648 1.00 98.00 114 GLU A N 1
ATOM 840 C CA . GLU A 1 114 ? -5.617 -10.510 -9.922 1.00 98.00 114 GLU A CA 1
ATOM 841 C C . GLU A 1 114 ? -6.284 -9.161 -9.617 1.00 98.00 114 GLU A C 1
ATOM 843 O O . GLU A 1 114 ? -7.484 -8.989 -9.826 1.00 98.00 114 GLU A O 1
ATOM 848 N N . MET A 1 115 ? -5.503 -8.165 -9.185 1.00 97.88 115 MET A N 1
ATOM 849 C CA . MET A 1 115 ? -5.999 -6.812 -8.945 1.00 97.88 115 MET A CA 1
ATOM 850 C C . MET A 1 115 ? -6.508 -6.149 -10.234 1.00 97.88 115 MET A C 1
ATOM 852 O O . MET A 1 115 ? -7.529 -5.462 -10.192 1.00 97.88 115 MET A O 1
ATOM 856 N N . LEU A 1 116 ? -5.823 -6.325 -11.370 1.00 98.12 116 LEU A N 1
ATOM 857 C CA . LEU A 1 116 ? -6.260 -5.772 -12.658 1.00 98.12 116 LEU A CA 1
ATOM 858 C C . LEU A 1 116 ? -7.560 -6.427 -13.127 1.00 98.12 116 LEU A C 1
ATOM 860 O O . LEU A 1 116 ? -8.474 -5.710 -13.535 1.00 98.12 116 LEU A O 1
ATOM 864 N N . ASP A 1 117 ? -7.655 -7.750 -13.017 1.00 98.44 117 ASP A N 1
ATOM 865 C CA . ASP A 1 117 ? -8.841 -8.516 -13.398 1.00 98.44 117 ASP A CA 1
ATOM 866 C C . ASP A 1 117 ? -10.042 -8.109 -12.530 1.00 98.44 117 ASP A C 1
ATOM 868 O O . ASP A 1 117 ? -11.101 -7.768 -13.057 1.00 98.44 117 ASP A O 1
ATOM 872 N N . PHE A 1 118 ? -9.843 -8.003 -11.210 1.00 98.44 118 PHE A N 1
ATOM 873 C CA . PHE A 1 118 ? -10.845 -7.487 -10.274 1.00 98.44 118 PHE A CA 1
ATOM 874 C C . PHE A 1 118 ? -11.283 -6.058 -10.631 1.00 98.44 118 PHE A C 1
ATOM 876 O O . PHE A 1 118 ? -12.472 -5.736 -10.638 1.00 98.44 118 PHE A O 1
ATOM 883 N N . CYS A 1 119 ? -10.338 -5.174 -10.964 1.00 98.38 119 CYS A N 1
ATOM 884 C CA . CYS A 1 119 ? -10.672 -3.808 -11.363 1.00 98.38 119 CYS A CA 1
ATOM 885 C C . CYS A 1 119 ? -11.483 -3.769 -12.663 1.00 98.38 119 CYS A C 1
ATOM 887 O O . CYS A 1 119 ? -12.399 -2.953 -12.774 1.00 98.38 119 CYS A O 1
ATOM 889 N N . ALA A 1 120 ? -11.172 -4.639 -13.626 1.00 98.12 120 ALA A N 1
ATOM 890 C CA . ALA A 1 120 ? -11.914 -4.747 -14.875 1.00 98.12 120 ALA A CA 1
ATOM 891 C C . ALA A 1 120 ? -13.348 -5.253 -14.642 1.00 98.12 120 ALA A C 1
ATOM 893 O O . ALA A 1 120 ? -14.289 -4.640 -15.143 1.00 98.12 120 ALA A O 1
ATOM 894 N N . GLU A 1 121 ? -13.530 -6.303 -13.835 1.00 98.25 121 GLU A N 1
ATOM 895 C CA . GLU A 1 121 ? -14.848 -6.870 -13.502 1.00 98.25 121 GLU A CA 1
ATOM 896 C C . GLU A 1 121 ? -15.746 -5.860 -12.767 1.00 98.25 121 GLU A C 1
ATOM 898 O O . GLU A 1 121 ? -16.920 -5.674 -13.101 1.00 98.25 121 GLU A O 1
ATOM 903 N N . HIS A 1 122 ? -15.179 -5.136 -11.802 1.00 97.81 122 HIS A N 1
ATOM 904 C CA . HIS A 1 122 ? -15.915 -4.189 -10.963 1.00 97.81 122 HIS A CA 1
ATOM 905 C C . HIS A 1 122 ? -15.918 -2.748 -11.495 1.00 97.81 122 HIS A C 1
ATOM 907 O O . HIS A 1 122 ? -16.400 -1.845 -10.809 1.00 97.81 122 HIS A O 1
ATOM 913 N N . HIS A 1 123 ? -15.412 -2.517 -12.711 1.00 96.62 123 HIS A N 1
ATOM 914 C CA . HIS A 1 123 ? -15.354 -1.198 -13.354 1.00 96.62 123 HIS A CA 1
ATOM 915 C C . HIS A 1 123 ? -14.627 -0.137 -12.501 1.00 96.62 123 HIS A C 1
ATOM 917 O O . HIS A 1 123 ? -15.010 1.036 -12.443 1.00 96.62 123 HIS A O 1
ATOM 923 N N . ILE A 1 124 ? -13.559 -0.547 -11.818 1.00 97.62 124 ILE A N 1
ATOM 924 C CA . ILE A 1 124 ? -12.767 0.313 -10.942 1.00 97.62 124 ILE A CA 1
ATOM 925 C C . ILE A 1 124 ? -11.656 0.958 -11.758 1.00 97.62 124 ILE A C 1
ATOM 927 O O . ILE A 1 124 ? -10.686 0.315 -12.151 1.00 97.62 124 ILE A O 1
ATOM 931 N N . VAL A 1 125 ? -11.761 2.269 -11.943 1.00 96.69 125 VAL A N 1
ATOM 932 C CA . VAL A 1 125 ? -10.732 3.076 -12.606 1.00 96.69 125 VAL A CA 1
ATOM 933 C C . VAL A 1 125 ? -10.234 4.197 -11.692 1.00 96.69 125 VAL A C 1
ATOM 935 O O . VAL A 1 125 ? -10.996 4.697 -10.850 1.00 96.69 125 VAL A O 1
ATOM 938 N N . PRO A 1 126 ? -8.960 4.613 -11.810 1.00 96.12 126 PRO A N 1
ATOM 939 C CA . PRO A 1 126 ? -8.490 5.833 -11.169 1.00 96.12 126 PRO A CA 1
ATOM 940 C C . PRO A 1 126 ? -9.198 7.058 -11.756 1.00 96.12 126 PRO A C 1
ATOM 942 O O . PRO A 1 126 ? -9.541 7.083 -12.936 1.00 96.12 126 PRO A O 1
ATOM 945 N N . ASP A 1 127 ? -9.387 8.086 -10.930 1.00 92.44 127 ASP A N 1
ATOM 946 C CA . ASP A 1 127 ? -9.710 9.417 -11.446 1.00 92.44 127 ASP A CA 1
ATOM 947 C C . ASP A 1 127 ? -8.412 9.998 -12.010 1.00 92.44 127 ASP A C 1
ATOM 949 O O . ASP A 1 127 ? -7.393 10.019 -11.313 1.00 92.44 127 ASP A O 1
ATOM 953 N N . VAL A 1 128 ? -8.430 10.406 -13.277 1.00 94.44 128 VAL A N 1
ATOM 954 C CA . VAL A 1 128 ? -7.229 10.818 -14.009 1.00 94.44 128 VAL A CA 1
ATOM 955 C C . VAL A 1 128 ? -7.417 12.184 -14.652 1.00 94.44 128 VAL A C 1
ATOM 957 O O . VAL A 1 128 ? -8.503 12.524 -15.115 1.00 94.44 128 VAL A O 1
ATOM 960 N N . GLU A 1 129 ? -6.329 12.943 -14.716 1.00 93.94 129 GLU A N 1
ATOM 961 C CA . GLU A 1 129 ? -6.207 14.134 -15.551 1.00 93.94 129 GLU A CA 1
ATOM 962 C C . GLU A 1 129 ? -5.281 13.793 -16.719 1.00 93.94 129 GLU A C 1
ATOM 964 O O . GLU A 1 129 ? -4.118 13.427 -16.525 1.00 93.94 129 GLU A O 1
ATOM 969 N N . MET A 1 130 ? -5.806 13.867 -17.942 1.00 93.12 130 MET A N 1
ATOM 970 C CA . MET A 1 130 ? -5.013 13.593 -19.135 1.00 93.12 130 MET A CA 1
ATOM 971 C C . MET A 1 130 ? -4.121 14.792 -19.443 1.00 93.12 130 MET A C 1
ATOM 973 O O . MET A 1 130 ? -4.610 15.869 -19.775 1.00 93.12 130 MET A O 1
ATOM 977 N N . ILE A 1 131 ? -2.809 14.576 -19.389 1.00 88.25 131 ILE A N 1
ATOM 978 C CA . ILE A 1 131 ? -1.805 15.560 -19.794 1.00 88.25 131 ILE A CA 1
ATOM 979 C C . ILE A 1 131 ? -1.139 15.125 -21.098 1.00 88.25 131 ILE A C 1
ATOM 981 O O . ILE A 1 131 ? -0.897 13.940 -21.336 1.00 88.25 131 ILE A O 1
ATOM 985 N N . THR A 1 132 ? -0.816 16.086 -21.957 1.00 88.06 132 THR A N 1
ATOM 986 C CA . THR A 1 132 ? -0.001 15.827 -23.147 1.00 88.06 132 THR A CA 1
ATOM 987 C C . THR A 1 132 ? 1.460 15.694 -22.747 1.00 88.06 132 THR A C 1
ATOM 989 O O . THR A 1 132 ? 1.962 16.516 -21.977 1.00 88.06 132 THR A O 1
ATOM 992 N N . ILE A 1 133 ? 2.166 14.709 -23.307 1.00 81.50 133 ILE A N 1
ATOM 993 C CA . ILE A 1 133 ? 3.621 14.651 -23.171 1.00 81.50 133 ILE A CA 1
ATOM 994 C C . ILE A 1 133 ? 4.217 15.944 -23.761 1.00 81.50 133 ILE A C 1
ATOM 996 O O . ILE A 1 133 ? 3.932 16.266 -24.917 1.00 81.50 133 ILE A O 1
ATOM 1000 N N . PRO A 1 134 ? 4.979 16.737 -22.988 1.00 70.69 134 PRO A N 1
ATOM 1001 C CA . PRO A 1 134 ? 5.581 17.943 -23.529 1.00 70.69 134 PRO A CA 1
ATOM 1002 C C . PRO A 1 134 ? 6.636 17.550 -24.568 1.00 70.69 134 PRO A C 1
ATOM 1004 O O . PRO A 1 134 ? 7.426 16.633 -24.353 1.00 70.69 134 PRO A O 1
ATOM 1007 N N . THR A 1 135 ? 6.656 18.256 -25.697 1.00 65.25 135 THR A N 1
ATOM 1008 C CA . THR A 1 135 ? 7.653 18.082 -26.768 1.00 65.25 135 THR A CA 1
ATOM 1009 C C . THR A 1 135 ? 9.067 18.462 -26.334 1.00 65.25 135 THR A C 1
ATOM 1011 O O . THR A 1 135 ? 10.034 18.073 -26.980 1.00 65.25 135 THR A O 1
ATOM 1014 N N . GLU A 1 136 ? 9.196 19.190 -25.225 1.00 53.78 136 GLU A N 1
ATOM 1015 C CA . GLU A 1 136 ? 10.469 19.546 -24.612 1.00 53.78 136 GLU A CA 1
ATOM 1016 C C . GLU A 1 136 ? 10.518 18.990 -23.183 1.00 53.78 136 GLU A C 1
ATOM 1018 O O . GLU A 1 136 ? 9.595 19.240 -22.396 1.00 53.78 136 GLU A O 1
ATOM 1023 N N . PRO A 1 137 ? 11.571 18.244 -22.803 1.00 51.75 137 PRO A N 1
ATOM 1024 C CA . PRO A 1 137 ? 11.723 17.780 -21.437 1.00 51.75 137 PRO A CA 1
ATOM 1025 C C . PRO A 1 137 ? 11.977 18.991 -20.535 1.00 51.75 137 PRO A C 1
ATOM 1027 O O . PRO A 1 137 ? 13.103 19.470 -20.415 1.00 51.75 137 PRO A O 1
ATOM 1030 N N . LYS A 1 138 ? 10.935 19.484 -19.859 1.00 45.91 138 LYS A N 1
ATOM 1031 C CA . LYS A 1 138 ? 11.133 20.283 -18.648 1.00 45.91 138 LYS A CA 1
ATOM 1032 C C . LYS A 1 138 ? 11.870 19.377 -17.669 1.00 45.91 138 LYS A C 1
ATOM 1034 O O . LYS A 1 138 ? 11.326 18.366 -17.234 1.00 45.91 138 LYS A O 1
ATOM 1039 N N . ILE A 1 139 ? 13.139 19.695 -17.422 1.00 42.97 139 ILE A N 1
ATOM 1040 C CA . ILE A 1 139 ? 14.042 18.942 -16.554 1.00 42.97 139 ILE A CA 1
ATOM 1041 C C . ILE A 1 139 ? 13.486 19.009 -15.129 1.00 42.97 139 ILE A C 1
ATOM 1043 O O . ILE A 1 139 ? 13.803 19.900 -14.346 1.00 42.97 139 ILE A O 1
ATOM 1047 N N . CYS A 1 140 ? 12.618 18.065 -14.800 1.00 36.59 140 CYS A N 1
ATOM 1048 C CA . CYS A 1 140 ? 12.343 17.668 -13.436 1.00 36.59 140 CYS A CA 1
ATOM 1049 C C . CYS A 1 140 ? 13.405 16.616 -13.087 1.00 36.59 140 CYS A C 1
ATOM 1051 O O . CYS A 1 140 ? 13.655 15.728 -13.895 1.00 36.59 140 CYS A O 1
ATOM 1053 N N . TYR A 1 141 ? 13.989 1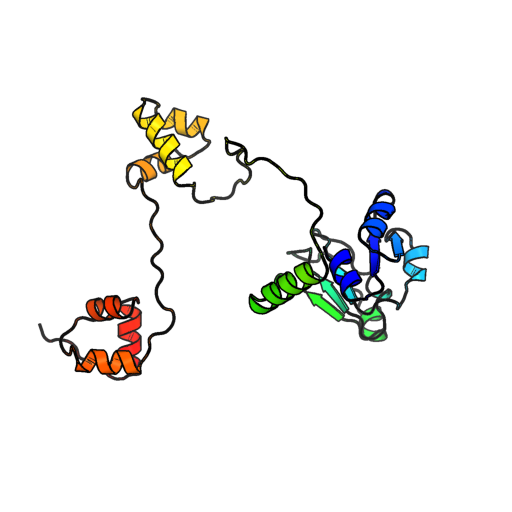6.693 -11.893 1.00 41.34 141 TYR A N 1
ATOM 1054 C CA . TYR A 1 141 ? 14.960 15.759 -11.292 1.00 41.34 141 TYR A CA 1
ATOM 1055 C C . TYR A 1 141 ? 16.452 16.071 -11.513 1.00 41.34 141 TYR A C 1
ATOM 1057 O O . TYR A 1 141 ? 17.076 15.743 -12.517 1.00 41.34 141 TYR A O 1
ATOM 1065 N N . ASN A 1 142 ? 17.048 16.592 -10.437 1.00 37.94 142 ASN A N 1
ATOM 1066 C CA . ASN A 1 142 ? 18.483 16.681 -10.156 1.00 37.94 142 ASN A CA 1
ATOM 1067 C C . ASN A 1 142 ? 19.110 15.294 -9.843 1.00 37.94 142 ASN A C 1
ATOM 1069 O O . ASN A 1 142 ? 19.950 15.152 -8.956 1.00 37.94 142 ASN A O 1
ATOM 1073 N N . THR A 1 143 ? 18.695 14.234 -10.539 1.00 37.44 143 THR A N 1
ATOM 1074 C CA . THR A 1 143 ? 19.195 12.860 -10.351 1.00 37.44 143 THR A CA 1
ATOM 1075 C C . THR A 1 143 ? 19.708 12.352 -11.698 1.00 37.44 143 THR A C 1
ATOM 1077 O O . THR A 1 143 ? 19.046 12.600 -12.704 1.00 37.44 143 THR A O 1
ATOM 1080 N N . PRO A 1 144 ? 20.864 11.661 -11.777 1.00 41.75 144 PRO A N 1
ATOM 1081 C CA . PRO A 1 144 ? 21.460 11.241 -13.045 1.00 41.75 144 PRO A CA 1
ATOM 1082 C C . PRO A 1 144 ? 20.650 10.107 -13.690 1.00 41.75 144 PRO A C 1
ATOM 1084 O O . PRO A 1 144 ? 21.040 8.940 -13.677 1.00 41.75 144 PRO A O 1
ATOM 1087 N N . MET A 1 145 ? 19.501 10.442 -14.273 1.00 47.22 145 MET A N 1
ATOM 1088 C CA . MET A 1 145 ? 18.839 9.582 -15.238 1.00 47.22 145 MET A CA 1
ATOM 1089 C C . MET A 1 145 ? 19.696 9.547 -16.500 1.00 47.22 145 MET A C 1
ATOM 1091 O O . MET A 1 145 ? 20.151 10.569 -17.012 1.00 47.22 145 MET A O 1
ATOM 1095 N N . ALA A 1 146 ? 19.948 8.340 -17.002 1.00 58.66 146 ALA A N 1
ATOM 1096 C CA . ALA A 1 146 ? 20.583 8.170 -18.294 1.00 58.66 146 ALA A CA 1
ATOM 1097 C C . ALA A 1 146 ? 19.720 8.865 -19.359 1.00 58.66 146 ALA A C 1
ATOM 1099 O O . ALA A 1 146 ? 18.599 8.437 -19.613 1.00 58.66 146 ALA A O 1
ATOM 1100 N N . TYR A 1 147 ? 20.258 9.918 -19.969 1.00 73.69 147 TYR A N 1
ATOM 1101 C CA . TYR A 1 147 ? 19.618 10.659 -21.054 1.00 73.69 147 TYR A CA 1
ATOM 1102 C C . TYR A 1 147 ? 19.118 9.715 -22.159 1.00 73.69 147 TYR A C 1
ATOM 1104 O O . TYR A 1 147 ? 19.850 8.779 -22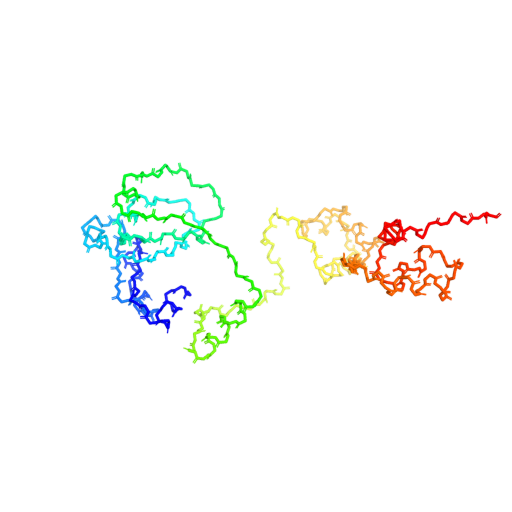.517 1.00 73.69 147 TYR A O 1
ATOM 1112 N N . SER A 1 148 ? 17.903 9.953 -22.667 1.00 75.69 148 SER A N 1
ATOM 1113 C CA . SER A 1 148 ? 17.259 9.148 -23.717 1.00 75.69 148 SER A CA 1
ATOM 1114 C C . SER A 1 148 ? 18.036 9.200 -25.037 1.00 75.69 148 SER A C 1
ATOM 1116 O O . SER A 1 148 ? 18.772 10.153 -25.286 1.00 75.69 148 SER A O 1
ATOM 1118 N N . ASP A 1 149 ? 17.885 8.178 -25.886 1.00 75.25 149 ASP A N 1
ATOM 1119 C CA . ASP A 1 149 ? 18.611 8.112 -27.164 1.00 75.25 149 ASP A CA 1
ATOM 1120 C C . ASP A 1 149 ? 18.208 9.256 -28.102 1.00 75.25 149 ASP A C 1
ATOM 1122 O O . ASP A 1 149 ? 19.077 9.894 -28.687 1.00 75.25 149 ASP A O 1
ATOM 1126 N N . ASP A 1 150 ? 16.919 9.598 -28.157 1.00 80.12 150 ASP A N 1
ATOM 1127 C CA . ASP A 1 150 ? 16.414 10.723 -28.953 1.00 80.12 150 ASP A CA 1
ATOM 1128 C C . ASP A 1 150 ? 17.055 12.062 -28.546 1.00 80.12 150 ASP A C 1
ATOM 1130 O O . ASP A 1 150 ? 17.592 12.787 -29.386 1.00 80.12 150 ASP A O 1
ATOM 1134 N N . PHE A 1 151 ? 17.142 12.324 -27.238 1.00 86.06 151 PHE A N 1
ATOM 1135 C CA . PHE A 1 151 ? 17.780 13.529 -26.710 1.00 86.06 151 PHE A CA 1
ATOM 1136 C C . PHE A 1 151 ? 19.273 13.597 -27.056 1.00 86.06 151 PHE A C 1
ATOM 1138 O O . PHE A 1 151 ? 19.779 14.639 -27.472 1.00 86.06 151 PHE A O 1
ATOM 1145 N N . ARG A 1 152 ? 19.999 12.476 -26.941 1.00 86.88 152 ARG A N 1
ATOM 1146 C CA . ARG A 1 152 ? 21.418 12.421 -27.335 1.00 86.88 152 ARG A CA 1
ATOM 1147 C C . ARG A 1 152 ? 21.587 12.731 -28.813 1.00 86.88 152 ARG A C 1
ATOM 1149 O O . ARG A 1 152 ? 22.460 13.520 -29.170 1.00 86.88 152 ARG A O 1
ATOM 1156 N N . GLN A 1 153 ? 20.751 12.133 -29.661 1.00 85.38 153 GLN A N 1
ATOM 1157 C CA . GLN A 1 153 ? 20.793 12.352 -31.103 1.00 85.38 153 GLN A CA 1
ATOM 1158 C C . GLN A 1 153 ? 20.465 13.804 -31.458 1.00 85.38 153 GLN A C 1
ATOM 1160 O O . GLN A 1 153 ? 21.134 14.383 -32.311 1.00 85.38 153 GLN A O 1
ATOM 1165 N N . GLN A 1 154 ? 19.510 14.432 -30.770 1.00 89.81 154 GLN A N 1
ATOM 1166 C CA . GLN A 1 154 ? 19.209 15.853 -30.933 1.00 89.81 154 GLN A CA 1
ATOM 1167 C C . GLN A 1 154 ? 20.429 16.732 -30.616 1.00 89.81 154 GLN A C 1
ATOM 1169 O O . GLN A 1 154 ? 20.811 17.569 -31.437 1.00 89.81 154 GLN A O 1
ATOM 1174 N N . VAL A 1 155 ? 21.081 16.515 -29.470 1.00 89.62 155 VAL A N 1
ATOM 1175 C CA . VAL A 1 155 ? 22.272 17.284 -29.071 1.00 89.62 155 VAL A CA 1
ATOM 1176 C C . VAL A 1 155 ? 23.426 17.070 -30.060 1.00 89.62 155 VAL A C 1
ATOM 1178 O O . VAL A 1 155 ? 24.086 18.030 -30.462 1.00 89.62 155 VAL A O 1
ATOM 1181 N N . LEU A 1 156 ? 23.651 15.832 -30.515 1.00 89.06 156 LEU A N 1
ATOM 1182 C CA . LEU A 1 156 ? 24.684 15.521 -31.510 1.00 89.06 156 LEU A CA 1
ATOM 1183 C C . LEU A 1 156 ? 24.382 16.126 -32.892 1.00 89.06 156 LEU A C 1
ATOM 1185 O O . LEU A 1 156 ? 25.307 16.577 -33.567 1.00 89.06 156 LEU A O 1
ATOM 1189 N N . ARG A 1 157 ? 23.111 16.206 -33.310 1.00 91.56 157 ARG A N 1
ATOM 1190 C CA . ARG A 1 157 ? 22.723 16.914 -34.544 1.00 91.56 157 ARG A CA 1
ATOM 1191 C C . ARG A 1 157 ? 23.066 18.395 -34.459 1.00 91.56 157 ARG A C 1
ATOM 1193 O O . ARG A 1 157 ? 23.670 18.924 -35.383 1.00 91.56 157 ARG A O 1
ATOM 1200 N N . GLN A 1 158 ? 22.744 19.054 -33.348 1.00 91.12 158 GLN A N 1
ATOM 1201 C CA . GLN A 1 158 ? 23.060 20.474 -33.176 1.00 91.12 158 GLN A CA 1
ATOM 1202 C C . GLN A 1 158 ? 24.566 20.749 -33.105 1.00 91.12 158 GLN A C 1
ATOM 1204 O O . GLN A 1 158 ? 25.028 21.770 -33.617 1.00 91.12 158 GLN A O 1
ATOM 1209 N N . LEU A 1 159 ? 25.334 19.819 -32.531 1.00 91.12 159 LEU A N 1
ATOM 1210 C CA . LEU A 1 159 ? 26.795 19.846 -32.578 1.00 91.12 159 LEU A CA 1
ATOM 1211 C C . LEU A 1 159 ? 27.306 19.778 -34.029 1.00 91.12 159 LEU A C 1
ATOM 1213 O O . LEU A 1 159 ? 28.200 20.535 -34.400 1.00 91.12 159 LEU A O 1
ATOM 1217 N N . ASN A 1 160 ? 26.714 18.920 -34.866 1.00 89.62 160 ASN A N 1
ATOM 1218 C CA . ASN A 1 160 ? 27.053 18.825 -36.292 1.00 89.62 160 ASN A CA 1
ATOM 1219 C C . ASN A 1 160 ? 26.619 20.065 -37.094 1.00 89.62 160 ASN A C 1
ATOM 1221 O O . ASN A 1 160 ? 27.266 20.404 -38.081 1.00 89.62 160 ASN A O 1
ATOM 1225 N N . CYS A 1 161 ? 25.581 20.778 -36.648 1.00 91.00 161 CYS A N 1
ATOM 1226 C CA . CYS A 1 161 ? 25.150 22.060 -37.217 1.00 91.00 161 CYS A CA 1
ATOM 1227 C C . CYS A 1 161 ? 26.020 23.260 -36.787 1.00 91.00 161 CYS A C 1
ATOM 1229 O O . CYS A 1 161 ? 25.680 24.398 -37.100 1.00 91.00 161 CYS A O 1
ATOM 1231 N N . GLY A 1 162 ? 27.128 23.034 -36.071 1.00 90.44 162 GLY A N 1
ATOM 1232 C CA . GLY A 1 162 ? 28.120 24.067 -35.760 1.00 90.44 162 GLY A CA 1
ATOM 1233 C C . GLY A 1 162 ? 27.998 24.716 -34.380 1.00 90.44 162 GLY A C 1
ATOM 1234 O O . GLY A 1 162 ? 28.793 25.605 -34.073 1.00 90.44 162 GLY A O 1
ATOM 1235 N N . LYS A 1 163 ? 27.070 24.278 -33.513 1.00 91.12 163 LYS A N 1
ATOM 1236 C CA . LYS A 1 163 ? 27.085 24.708 -32.102 1.00 91.12 163 LYS A CA 1
ATOM 1237 C C . LYS A 1 163 ? 28.311 24.142 -31.387 1.00 91.12 163 LYS A C 1
ATOM 1239 O O . LYS A 1 163 ? 28.717 23.006 -31.615 1.00 91.12 163 LYS A O 1
ATOM 1244 N N . THR A 1 164 ? 28.895 24.914 -30.476 1.00 93.38 164 THR A N 1
ATOM 1245 C CA . THR A 1 164 ? 30.028 24.448 -29.662 1.00 93.38 164 THR A CA 1
ATOM 1246 C C . THR A 1 164 ? 29.558 23.583 -28.490 1.00 93.38 164 THR A C 1
ATOM 1248 O O . THR A 1 164 ? 28.456 23.757 -27.970 1.00 93.38 164 THR A O 1
ATOM 1251 N N . TYR A 1 165 ? 30.426 22.693 -27.992 1.00 91.88 165 TYR A N 1
ATOM 1252 C CA . TYR A 1 165 ? 30.130 21.891 -26.796 1.00 91.88 165 TYR A CA 1
ATOM 1253 C C . TYR A 1 165 ? 29.755 22.745 -25.578 1.00 91.88 165 TYR A C 1
ATOM 1255 O O . TYR A 1 165 ? 28.946 22.309 -24.770 1.00 91.88 165 TYR A O 1
ATOM 1263 N N . ARG A 1 166 ? 30.345 23.943 -25.431 1.00 91.56 166 ARG A N 1
ATOM 1264 C CA . ARG A 1 166 ? 30.066 24.853 -24.309 1.00 91.56 166 ARG A CA 1
ATOM 1265 C C . ARG A 1 166 ? 28.662 25.454 -24.412 1.00 91.56 166 ARG A C 1
ATOM 1267 O O . ARG A 1 166 ? 27.953 25.442 -23.418 1.00 91.56 166 ARG A O 1
ATOM 1274 N N . GLN A 1 167 ? 28.259 25.899 -25.603 1.00 90.19 167 GLN A N 1
ATOM 1275 C CA . GLN A 1 167 ? 26.905 26.414 -25.846 1.00 90.19 167 GLN A CA 1
ATOM 1276 C C . GLN A 1 167 ? 25.845 25.343 -25.575 1.00 90.19 167 GLN A C 1
ATOM 1278 O O . GLN A 1 167 ? 24.881 25.601 -24.870 1.00 90.19 167 GLN A O 1
ATOM 1283 N N . LEU A 1 168 ? 26.067 24.119 -26.064 1.00 90.44 168 LEU A N 1
ATOM 1284 C CA . LEU A 1 168 ? 25.158 22.997 -25.818 1.00 90.44 168 LEU A CA 1
ATOM 1285 C C . LEU A 1 168 ? 25.119 22.594 -24.338 1.00 90.44 168 LEU A C 1
ATOM 1287 O O . LEU A 1 168 ? 24.063 22.254 -23.820 1.00 90.44 168 LEU A O 1
ATOM 1291 N N . ALA A 1 169 ? 26.262 22.619 -23.651 1.00 90.31 169 ALA A N 1
ATOM 1292 C CA . ALA A 1 169 ? 26.333 22.314 -22.226 1.00 90.31 169 ALA A CA 1
ATOM 1293 C C . ALA A 1 169 ? 25.512 23.296 -21.380 1.00 90.31 169 ALA A C 1
ATOM 1295 O O . ALA A 1 169 ? 24.841 22.876 -20.441 1.00 90.31 169 ALA A O 1
ATOM 1296 N N . GLU A 1 170 ? 25.553 24.580 -21.732 1.00 89.44 170 GLU A N 1
ATOM 1297 C CA . GLU A 1 170 ? 24.787 25.638 -21.075 1.00 89.44 170 GLU A CA 1
ATOM 1298 C C . GLU A 1 170 ? 23.292 25.546 -21.408 1.00 89.44 170 GLU A C 1
ATOM 1300 O O . GLU A 1 170 ? 22.465 25.512 -20.503 1.00 89.44 170 GLU A O 1
ATOM 1305 N N . GLU A 1 171 ? 22.949 25.401 -22.691 1.00 89.31 171 GLU A N 1
ATOM 1306 C CA . GLU A 1 171 ? 21.566 25.305 -23.177 1.00 89.31 171 GLU A CA 1
ATOM 1307 C C . GLU A 1 171 ? 20.818 24.098 -22.602 1.00 89.31 171 GLU A C 1
ATOM 1309 O O . GLU A 1 171 ? 19.669 24.212 -22.181 1.00 89.31 171 GLU A O 1
ATOM 1314 N N . TYR A 1 172 ? 21.480 22.941 -22.550 1.00 85.44 172 TYR A N 1
ATOM 1315 C CA . TYR A 1 172 ? 20.882 21.692 -22.081 1.00 85.44 172 TYR A CA 1
ATOM 1316 C C . TYR A 1 172 ? 21.174 21.381 -20.611 1.00 85.44 172 TYR A C 1
ATOM 1318 O O . TYR A 1 172 ? 20.735 20.344 -20.114 1.00 85.44 172 TYR A O 1
ATOM 1326 N N . ASN A 1 173 ? 21.916 22.250 -19.916 1.00 82.94 173 ASN A N 1
ATOM 1327 C CA . ASN A 1 173 ? 22.375 22.042 -18.543 1.00 82.94 173 ASN A CA 1
ATOM 1328 C C . ASN A 1 173 ? 23.048 20.663 -18.339 1.00 82.94 173 ASN A C 1
ATOM 1330 O O . ASN A 1 173 ? 22.745 19.910 -17.410 1.00 82.94 173 ASN A O 1
ATOM 1334 N N . ILE A 1 174 ? 23.952 20.298 -19.253 1.00 86.19 174 ILE A N 1
ATOM 1335 C CA . ILE A 1 174 ? 24.694 19.029 -19.239 1.00 86.19 174 ILE A CA 1
ATOM 1336 C C . ILE A 1 174 ? 26.197 19.284 -19.271 1.00 86.19 174 ILE A C 1
ATOM 1338 O O . ILE A 1 174 ? 26.668 20.234 -19.883 1.00 86.19 174 ILE A O 1
ATOM 1342 N N . SER A 1 175 ? 26.997 18.410 -18.655 1.00 86.94 175 SER A N 1
ATOM 1343 C CA . SER A 1 175 ? 28.452 18.591 -18.697 1.00 86.94 175 SER A CA 1
ATOM 1344 C C . SER A 1 175 ? 28.993 18.454 -20.128 1.00 86.94 175 SER A C 1
ATOM 1346 O O . SER A 1 175 ? 28.588 17.566 -20.884 1.00 86.94 175 SER A O 1
ATOM 1348 N N . THR A 1 176 ? 29.988 19.264 -20.491 1.00 89.88 176 THR A N 1
ATOM 1349 C CA . THR A 1 176 ? 30.705 19.132 -21.776 1.00 89.88 176 THR A CA 1
ATOM 1350 C C . THR A 1 176 ? 31.305 17.731 -21.957 1.00 89.88 176 THR A C 1
ATOM 1352 O O . THR A 1 176 ? 31.310 17.187 -23.061 1.00 89.88 176 THR A O 1
ATOM 1355 N N . ARG A 1 177 ? 31.741 17.101 -20.855 1.00 88.69 177 ARG A N 1
ATOM 1356 C CA . ARG A 1 177 ? 32.212 15.707 -20.794 1.00 88.69 177 ARG A CA 1
ATOM 1357 C C . ARG A 1 177 ? 31.139 14.720 -21.263 1.00 88.69 177 ARG A C 1
ATOM 1359 O O . ARG A 1 177 ? 31.459 13.774 -21.977 1.00 88.69 177 ARG A O 1
ATOM 1366 N N . THR A 1 178 ? 29.881 14.940 -20.884 1.00 86.75 178 THR A N 1
ATOM 1367 C CA . THR A 1 178 ? 28.740 14.104 -21.281 1.00 86.75 178 THR A CA 1
ATOM 1368 C C . THR A 1 178 ? 28.553 14.122 -22.799 1.00 86.75 178 THR A C 1
ATOM 1370 O O . THR A 1 178 ? 28.467 13.059 -23.410 1.00 86.75 178 THR A O 1
ATOM 1373 N N . ILE A 1 179 ? 28.587 15.306 -23.418 1.00 89.69 179 ILE A N 1
ATOM 1374 C CA . ILE A 1 179 ? 28.442 15.467 -24.875 1.00 89.69 179 ILE A CA 1
ATOM 1375 C C . ILE A 1 179 ? 29.618 14.813 -25.617 1.00 89.69 179 ILE A C 1
ATOM 1377 O O . I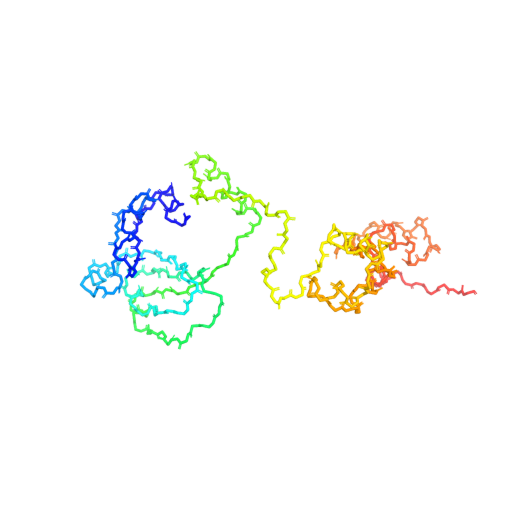LE A 1 179 ? 29.420 14.103 -26.602 1.00 89.69 179 ILE A O 1
ATOM 1381 N N . LEU A 1 180 ? 30.847 14.989 -25.116 1.00 90.06 180 LEU A N 1
ATOM 1382 C CA . LEU A 1 180 ? 32.038 14.330 -25.667 1.00 90.06 180 LEU A CA 1
ATOM 1383 C C . LEU A 1 180 ? 31.929 12.798 -25.611 1.00 90.06 180 LEU A C 1
ATOM 1385 O O . LEU A 1 180 ? 32.290 12.120 -26.573 1.00 90.06 180 LEU A O 1
ATOM 1389 N N . ASN A 1 181 ? 31.396 12.251 -24.515 1.00 85.94 181 ASN A N 1
ATOM 1390 C CA . ASN A 1 181 ? 31.176 10.813 -24.372 1.00 85.94 181 ASN A CA 1
ATOM 1391 C C . ASN A 1 181 ? 30.130 10.283 -25.363 1.00 85.94 181 ASN A C 1
ATOM 1393 O O .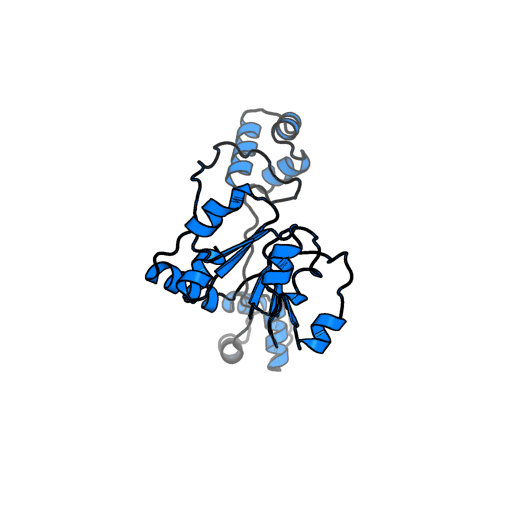 ASN A 1 181 ? 30.325 9.192 -25.894 1.00 85.94 181 ASN A O 1
ATOM 1397 N N . TRP A 1 182 ? 29.059 11.036 -25.636 1.00 89.06 182 TRP A N 1
ATOM 1398 C CA . TRP A 1 182 ? 28.073 10.663 -26.660 1.00 89.06 182 TRP A CA 1
ATOM 1399 C C . TRP A 1 182 ? 28.643 10.730 -28.064 1.00 89.06 182 TRP A C 1
ATOM 1401 O O . TRP A 1 182 ? 28.370 9.851 -28.865 1.00 89.06 182 TRP A O 1
ATOM 1411 N N . LYS A 1 183 ? 29.488 11.718 -28.369 1.00 87.81 183 LYS A N 1
ATOM 1412 C CA . LYS A 1 183 ? 30.156 11.761 -29.673 1.00 87.81 183 LYS A CA 1
ATOM 1413 C C . LYS A 1 183 ? 31.054 10.538 -29.890 1.00 87.81 183 LYS A C 1
ATOM 1415 O O . LYS A 1 183 ? 31.122 10.020 -30.997 1.00 87.81 183 LYS A O 1
ATOM 1420 N N . ALA A 1 184 ? 31.737 10.084 -28.838 1.00 87.00 184 ALA A N 1
ATOM 1421 C CA . ALA A 1 184 ? 32.589 8.898 -28.891 1.00 87.00 184 ALA A CA 1
ATOM 1422 C C . ALA A 1 184 ? 31.797 7.576 -28.891 1.00 87.00 184 ALA A C 1
ATOM 1424 O O . ALA A 1 184 ? 32.255 6.597 -29.468 1.00 87.00 184 ALA A O 1
ATOM 1425 N N . ASN A 1 185 ? 30.635 7.535 -28.232 1.00 80.62 185 ASN A N 1
ATOM 1426 C CA . ASN A 1 185 ? 29.746 6.374 -28.149 1.00 80.62 185 ASN A CA 1
ATOM 1427 C C . ASN A 1 185 ? 28.288 6.838 -28.337 1.00 80.62 185 ASN A C 1
ATOM 1429 O O . ASN A 1 185 ? 27.595 7.069 -27.337 1.00 80.62 185 ASN A O 1
ATOM 1433 N N . PRO A 1 186 ? 27.843 7.030 -29.593 1.00 69.88 186 PRO A N 1
ATOM 1434 C CA . PRO A 1 186 ? 26.525 7.594 -29.891 1.00 69.88 186 PRO A CA 1
ATOM 1435 C C . PRO A 1 186 ? 25.392 6.657 -29.477 1.00 69.88 186 PRO A C 1
ATOM 1437 O O . PRO A 1 186 ? 24.357 7.118 -28.996 1.00 69.88 186 PRO A O 1
ATOM 1440 N N . ASP A 1 187 ? 25.623 5.350 -29.572 1.00 69.81 187 ASP A N 1
ATOM 1441 C CA . ASP A 1 187 ? 24.653 4.342 -29.173 1.00 69.81 187 ASP A CA 1
ATOM 1442 C C . ASP A 1 187 ? 24.740 4.044 -27.675 1.00 69.81 187 ASP A C 1
ATOM 1444 O O . ASP A 1 187 ? 25.815 3.944 -27.065 1.00 69.81 187 ASP A O 1
ATOM 1448 N N . ARG A 1 188 ? 23.578 3.861 -27.045 1.00 65.25 188 ARG A N 1
ATOM 1449 C CA . ARG A 1 188 ? 23.519 3.391 -25.664 1.00 65.25 188 ARG A CA 1
ATOM 1450 C C . ARG A 1 188 ? 24.114 1.988 -25.577 1.00 65.25 188 ARG A C 1
ATOM 1452 O O . ARG A 1 188 ? 23.753 1.093 -26.333 1.00 65.25 188 ARG A O 1
ATOM 1459 N N . LYS A 1 189 ? 24.966 1.762 -24.569 1.00 65.00 189 LYS A N 1
ATOM 1460 C CA . LYS A 1 189 ? 25.420 0.410 -24.221 1.00 65.00 189 LYS A CA 1
ATOM 1461 C C . LYS A 1 189 ? 24.203 -0.472 -23.943 1.00 65.00 189 LYS A C 1
ATOM 1463 O O . LYS A 1 189 ? 23.518 -0.276 -22.934 1.00 65.00 189 LYS A O 1
ATOM 1468 N N . VAL A 1 190 ? 23.954 -1.435 -24.823 1.00 63.12 190 VAL A N 1
ATOM 1469 C CA . VAL A 1 190 ? 22.938 -2.465 -24.614 1.00 63.12 190 VAL A CA 1
ATOM 1470 C C . VAL A 1 190 ? 23.359 -3.278 -23.393 1.00 63.12 190 VAL A C 1
ATOM 1472 O O . VAL A 1 190 ? 24.476 -3.794 -23.330 1.00 63.12 190 VAL A O 1
ATOM 1475 N N . ARG A 1 191 ? 22.486 -3.360 -22.384 1.00 62.84 191 ARG A N 1
ATOM 1476 C CA . ARG A 1 191 ? 22.711 -4.272 -21.260 1.00 62.84 191 ARG A CA 1
ATOM 1477 C C . ARG A 1 191 ? 22.501 -5.688 -21.780 1.00 62.84 191 ARG A C 1
ATOM 1479 O O . ARG A 1 191 ? 21.388 -6.035 -22.159 1.00 62.84 191 ARG A O 1
ATOM 1486 N N . THR A 1 192 ? 23.552 -6.498 -21.797 1.00 63.72 192 THR A N 1
ATOM 1487 C CA . THR A 1 192 ? 23.408 -7.928 -22.064 1.00 63.72 192 THR A CA 1
ATOM 1488 C C . THR A 1 192 ? 22.752 -8.596 -20.857 1.00 63.72 192 THR A C 1
ATOM 1490 O O . THR A 1 192 ? 23.186 -8.416 -19.718 1.00 63.72 192 THR A O 1
ATOM 1493 N N . SER A 1 193 ? 21.662 -9.325 -21.102 1.00 63.69 193 SER A N 1
ATOM 1494 C CA . SER A 1 193 ? 20.980 -10.130 -20.088 1.00 63.69 193 SER A CA 1
ATOM 1495 C C . SER A 1 193 ? 21.440 -11.578 -20.211 1.00 63.69 193 SER A C 1
ATOM 1497 O O . SER A 1 193 ? 21.362 -12.163 -21.290 1.00 63.69 193 SER A O 1
ATOM 1499 N N . TYR A 1 194 ? 21.915 -12.144 -19.105 1.00 72.88 194 TYR A N 1
ATOM 1500 C CA . TYR A 1 194 ? 22.344 -13.537 -19.022 1.00 72.88 194 TYR A CA 1
ATOM 1501 C C . TYR A 1 194 ? 21.320 -14.355 -18.241 1.00 72.88 194 TYR A C 1
ATOM 1503 O O . TYR A 1 194 ? 20.692 -13.852 -17.306 1.00 72.88 194 TYR A O 1
ATOM 1511 N N . THR A 1 195 ? 21.193 -15.641 -18.560 1.00 72.38 195 THR A N 1
ATOM 1512 C CA . THR A 1 195 ? 20.353 -16.555 -17.776 1.00 72.38 195 THR A CA 1
ATOM 1513 C C . THR A 1 195 ? 20.889 -16.685 -16.345 1.00 72.38 195 THR A C 1
ATOM 1515 O O . THR A 1 195 ? 22.089 -16.893 -16.146 1.00 72.38 195 THR A O 1
ATOM 1518 N N . SER A 1 196 ? 20.015 -16.615 -15.337 1.00 66.44 196 SER A N 1
ATOM 1519 C CA . SER A 1 196 ? 20.407 -16.699 -13.919 1.00 66.44 196 SER A CA 1
ATOM 1520 C C . SER A 1 196 ? 20.733 -18.124 -13.446 1.00 66.44 196 SER A C 1
ATOM 1522 O O . SER A 1 196 ? 21.470 -18.296 -12.471 1.00 66.44 196 SER A O 1
ATOM 1524 N N . LYS A 1 197 ? 20.216 -19.151 -14.135 1.00 82.00 197 LYS A N 1
ATOM 1525 C CA . LYS A 1 197 ? 20.429 -20.575 -13.835 1.00 82.00 197 LYS A CA 1
ATOM 1526 C C . LYS A 1 197 ? 20.823 -21.331 -15.105 1.00 82.00 197 LYS A C 1
ATOM 1528 O O . LYS A 1 197 ? 20.156 -21.203 -16.123 1.00 82.00 197 LYS A O 1
ATOM 1533 N N . ILE A 1 198 ? 21.891 -22.124 -15.016 1.00 86.69 198 ILE A N 1
ATOM 1534 C CA . ILE A 1 198 ? 22.353 -23.019 -16.085 1.00 86.69 198 ILE A CA 1
ATOM 1535 C C . ILE A 1 198 ? 21.749 -24.404 -15.837 1.00 86.69 198 ILE A C 1
ATOM 1537 O O . ILE A 1 198 ? 21.884 -24.933 -14.732 1.00 86.69 198 ILE A O 1
ATOM 1541 N N . ASP A 1 199 ? 21.111 -24.980 -16.854 1.00 90.25 199 ASP A N 1
ATOM 1542 C CA . ASP A 1 199 ? 20.647 -26.369 -16.845 1.00 90.25 199 ASP A CA 1
ATOM 1543 C C . ASP A 1 199 ? 21.858 -27.316 -16.878 1.00 90.25 199 ASP A C 1
ATOM 1545 O O . ASP A 1 199 ? 22.644 -27.324 -17.830 1.00 90.25 199 ASP A O 1
ATOM 1549 N N . LEU A 1 200 ? 22.038 -28.070 -15.793 1.00 89.50 200 LEU A N 1
ATOM 1550 C CA . LEU A 1 200 ? 23.215 -28.907 -15.583 1.00 89.50 200 LEU A CA 1
ATOM 1551 C C . LEU A 1 200 ? 23.217 -30.164 -16.457 1.00 89.50 200 LEU A C 1
ATOM 1553 O O . LEU A 1 200 ? 24.299 -30.600 -16.848 1.00 89.50 200 LEU A O 1
ATOM 1557 N N . GLU A 1 201 ? 22.048 -30.713 -16.792 1.00 91.06 201 GLU A N 1
ATOM 1558 C CA . GLU A 1 201 ? 21.953 -31.892 -17.660 1.00 91.06 201 GLU A CA 1
ATOM 1559 C C . GLU A 1 201 ? 22.296 -31.511 -19.098 1.00 91.06 201 GLU A C 1
ATOM 1561 O O . GLU A 1 201 ? 23.129 -32.153 -19.739 1.00 91.06 201 GLU A O 1
ATOM 1566 N N . LYS A 1 202 ? 21.771 -30.374 -19.568 1.00 92.25 202 LYS A N 1
ATOM 1567 C CA . LYS A 1 202 ? 22.151 -29.830 -20.879 1.00 92.25 202 LYS A CA 1
ATOM 1568 C C . LYS A 1 202 ? 23.631 -29.480 -20.945 1.00 92.25 202 LYS A C 1
ATOM 1570 O O . LYS A 1 202 ? 24.271 -29.761 -21.951 1.00 92.25 202 LYS A O 1
ATOM 1575 N N . LEU A 1 203 ? 24.199 -28.906 -19.881 1.00 91.94 203 LEU A N 1
ATOM 1576 C CA . LEU A 1 203 ? 25.636 -28.620 -19.829 1.00 91.94 203 LEU A CA 1
ATOM 1577 C C . LEU A 1 203 ? 26.475 -29.901 -19.874 1.00 91.94 203 LEU A C 1
ATOM 1579 O O . LEU A 1 203 ? 27.540 -29.913 -20.485 1.00 91.94 203 LEU A O 1
ATOM 1583 N N . ARG A 1 204 ? 26.007 -30.981 -19.245 1.00 91.75 204 ARG A N 1
ATOM 1584 C CA . ARG A 1 204 ? 26.677 -32.281 -19.298 1.00 91.75 204 ARG A CA 1
ATOM 1585 C C . ARG A 1 204 ? 26.673 -32.847 -20.715 1.00 91.75 204 ARG A C 1
ATOM 1587 O O . ARG A 1 204 ? 27.724 -33.281 -21.179 1.00 91.75 204 ARG A O 1
ATOM 1594 N N . GLN A 1 205 ? 25.530 -32.787 -21.394 1.00 93.06 205 GLN A N 1
ATOM 1595 C CA . GLN A 1 205 ? 25.410 -33.216 -22.785 1.00 93.06 205 GLN A CA 1
ATOM 1596 C C . GLN A 1 205 ? 26.295 -32.368 -23.710 1.00 93.06 205 GLN A C 1
ATOM 1598 O O . GLN A 1 205 ? 27.062 -32.909 -24.494 1.00 93.06 205 GLN A O 1
ATOM 1603 N N . ASP A 1 206 ? 26.314 -31.049 -23.521 1.00 93.12 206 ASP A N 1
ATOM 1604 C CA . ASP A 1 206 ? 27.164 -30.127 -24.282 1.00 93.12 206 ASP A CA 1
ATOM 1605 C C . ASP A 1 206 ? 28.669 -30.431 -24.139 1.00 93.12 206 ASP A C 1
ATOM 1607 O O . ASP A 1 206 ? 29.458 -30.227 -25.066 1.00 93.12 206 ASP A O 1
ATOM 1611 N N . VAL A 1 207 ? 29.101 -30.927 -22.973 1.00 91.75 207 VAL A N 1
ATOM 1612 C CA . VAL A 1 207 ? 30.482 -31.396 -22.753 1.00 91.75 207 VAL A CA 1
ATOM 1613 C C . VAL A 1 207 ? 30.788 -32.655 -23.555 1.00 91.75 207 VAL A C 1
ATOM 1615 O O . VAL A 1 207 ? 31.908 -32.770 -24.048 1.00 91.75 207 VAL A O 1
ATOM 1618 N N . LEU A 1 208 ? 29.820 -33.557 -23.717 1.00 91.38 208 LEU A N 1
ATOM 1619 C CA . LEU A 1 208 ? 29.973 -34.765 -24.531 1.00 91.38 208 LEU A CA 1
ATOM 1620 C C . LEU A 1 208 ? 29.972 -34.445 -26.027 1.00 91.38 208 LEU A C 1
ATOM 1622 O O . LEU A 1 208 ? 30.826 -34.945 -26.751 1.00 91.38 208 LEU A O 1
ATOM 1626 N N . ASP A 1 209 ? 29.059 -33.580 -26.465 1.00 93.94 209 ASP A N 1
ATOM 1627 C CA . ASP A 1 209 ? 28.896 -33.227 -27.877 1.00 93.94 209 ASP A CA 1
ATOM 1628 C C . ASP A 1 209 ? 30.078 -32.390 -28.396 1.00 93.94 209 ASP A C 1
ATOM 1630 O O . ASP A 1 209 ? 30.464 -32.483 -29.561 1.00 93.94 209 ASP A O 1
ATOM 1634 N N . TYR A 1 210 ? 30.683 -31.578 -27.523 1.00 92.19 210 TYR A N 1
ATOM 1635 C CA . TYR A 1 210 ? 31.773 -30.669 -27.875 1.00 92.19 210 TYR A CA 1
ATOM 1636 C C . TYR A 1 210 ? 32.908 -30.736 -26.848 1.00 92.19 210 TYR A C 1
ATOM 1638 O O . TYR A 1 210 ? 33.109 -29.773 -26.104 1.00 92.19 210 TYR A O 1
ATOM 1646 N N . PRO A 1 211 ? 33.676 -31.833 -26.769 1.00 87.12 211 PRO A N 1
ATOM 1647 C CA . PRO A 1 211 ? 34.660 -32.045 -25.704 1.00 87.12 211 PRO A CA 1
ATOM 1648 C C . PRO A 1 211 ? 35.763 -30.977 -25.680 1.00 87.12 211 PRO A C 1
ATOM 1650 O O . PRO A 1 211 ? 36.197 -30.559 -24.604 1.00 87.12 211 PRO A O 1
ATOM 1653 N N . ASP A 1 212 ? 36.146 -30.461 -26.849 1.00 87.50 212 ASP A N 1
ATOM 1654 C CA . ASP A 1 212 ? 37.249 -29.508 -27.004 1.00 87.50 212 ASP A CA 1
ATOM 1655 C C . ASP A 1 212 ? 36.840 -28.032 -26.964 1.00 87.50 212 ASP A C 1
ATOM 1657 O O . ASP A 1 212 ? 37.711 -27.157 -27.062 1.00 87.50 212 ASP A O 1
ATOM 1661 N N . ALA A 1 213 ? 35.545 -27.744 -26.805 1.00 89.12 213 ALA A N 1
ATOM 1662 C CA . ALA A 1 213 ? 35.041 -26.378 -26.799 1.00 89.12 213 ALA A CA 1
ATOM 1663 C C . ALA A 1 213 ? 35.549 -25.573 -25.598 1.00 89.12 213 ALA A C 1
ATOM 1665 O O . ALA A 1 213 ? 35.513 -26.023 -24.442 1.00 89.12 213 ALA A O 1
ATOM 1666 N N . TYR A 1 214 ? 35.953 -24.334 -25.869 1.00 89.88 214 TYR A N 1
ATOM 1667 C CA . TYR A 1 214 ? 36.356 -23.387 -24.838 1.00 89.88 214 TYR A CA 1
ATOM 1668 C C . TYR A 1 214 ? 35.155 -22.961 -23.985 1.00 89.88 214 TYR A C 1
ATOM 1670 O O . TYR A 1 214 ? 34.013 -22.919 -24.443 1.00 89.88 214 TYR A O 1
ATOM 1678 N N . GLN A 1 215 ? 35.410 -22.566 -22.733 1.00 90.56 215 GLN A N 1
ATOM 1679 C CA . GLN A 1 215 ? 34.349 -22.113 -21.819 1.00 90.56 215 GLN A CA 1
ATOM 1680 C C . GLN A 1 215 ? 33.556 -20.922 -22.382 1.00 90.56 215 GLN A C 1
ATOM 1682 O O . GLN A 1 215 ? 32.349 -20.875 -22.176 1.00 90.56 215 GLN A O 1
ATOM 1687 N N . ARG A 1 216 ? 34.199 -20.033 -23.154 1.00 90.50 216 ARG A N 1
ATOM 1688 C CA . ARG A 1 216 ? 33.543 -18.921 -23.866 1.00 90.50 216 ARG A CA 1
ATOM 1689 C C . ARG A 1 216 ? 32.521 -19.383 -24.910 1.00 90.50 216 ARG A C 1
ATOM 1691 O O . ARG A 1 216 ? 31.439 -18.824 -25.010 1.00 90.50 216 ARG A O 1
ATOM 1698 N N . GLU A 1 217 ? 32.824 -20.452 -25.646 1.00 91.62 217 GLU A N 1
ATOM 1699 C CA . GLU A 1 217 ? 31.943 -20.995 -26.693 1.00 91.62 217 GLU A CA 1
ATOM 1700 C C . GLU A 1 217 ? 30.732 -21.701 -26.077 1.00 91.62 217 GLU A C 1
ATOM 1702 O O . GLU A 1 217 ? 29.628 -21.667 -26.622 1.00 91.62 217 GLU A O 1
ATOM 1707 N N . ARG A 1 218 ? 30.930 -22.332 -24.914 1.00 92.12 218 ARG A N 1
ATOM 1708 C CA . ARG A 1 218 ? 29.834 -22.865 -24.095 1.00 92.12 218 ARG A CA 1
ATOM 1709 C C . ARG A 1 218 ? 29.000 -21.724 -23.516 1.00 92.12 218 ARG A C 1
ATOM 1711 O O . ARG A 1 218 ? 27.779 -21.765 -23.569 1.00 92.12 218 ARG A O 1
ATOM 1718 N N . ALA A 1 219 ? 29.637 -20.664 -23.027 1.00 90.44 219 ALA A N 1
ATOM 1719 C CA . ALA A 1 219 ? 28.946 -19.513 -22.456 1.00 90.44 219 ALA A CA 1
ATOM 1720 C C . ALA A 1 219 ? 28.002 -18.844 -23.467 1.00 90.44 219 ALA A C 1
ATOM 1722 O O . ALA A 1 219 ? 26.862 -18.541 -23.115 1.00 90.44 219 ALA A O 1
ATOM 1723 N N . THR A 1 220 ? 28.422 -18.723 -24.733 1.00 89.75 220 THR A N 1
ATOM 1724 C CA . THR A 1 220 ? 27.564 -18.248 -25.829 1.00 89.75 220 THR A CA 1
ATOM 1725 C C . THR A 1 220 ? 26.337 -19.141 -26.035 1.00 89.75 220 THR A C 1
ATOM 1727 O O . THR A 1 220 ? 25.222 -18.628 -26.076 1.00 89.75 220 THR A O 1
ATOM 1730 N N . ARG A 1 221 ? 26.504 -20.471 -26.100 1.00 91.31 221 ARG A N 1
ATOM 1731 C CA . ARG A 1 221 ? 25.391 -21.427 -26.291 1.00 91.31 221 ARG A CA 1
ATOM 1732 C C . ARG A 1 221 ? 24.375 -21.416 -25.151 1.00 91.31 221 ARG A C 1
ATOM 1734 O O . ARG A 1 221 ? 23.180 -21.543 -25.389 1.00 91.31 221 ARG A O 1
ATOM 1741 N N . PHE A 1 222 ? 24.848 -21.228 -23.923 1.00 89.44 222 PHE A N 1
ATOM 1742 C CA . PHE A 1 222 ? 24.003 -21.169 -22.728 1.00 89.44 222 PHE A CA 1
ATOM 1743 C C . PHE A 1 222 ? 23.535 -19.752 -22.382 1.00 89.44 222 PHE A C 1
ATOM 1745 O O . PHE A 1 222 ? 22.916 -19.565 -21.338 1.00 89.44 222 PHE A O 1
ATOM 1752 N N . ASN A 1 223 ? 23.840 -18.755 -23.222 1.00 88.44 223 ASN A N 1
ATOM 1753 C CA . ASN A 1 223 ? 23.560 -17.341 -22.973 1.00 88.44 223 ASN A CA 1
ATOM 1754 C C . ASN A 1 223 ? 23.922 -16.908 -21.535 1.00 88.44 223 ASN A C 1
ATOM 1756 O O . ASN A 1 223 ? 23.115 -16.364 -20.773 1.00 88.44 223 ASN A O 1
ATOM 1760 N N . CYS A 1 224 ? 25.155 -17.205 -21.132 1.00 88.44 224 CYS A N 1
ATOM 1761 C CA . CYS A 1 224 ? 25.657 -16.932 -19.792 1.00 88.44 224 CYS A CA 1
ATOM 1762 C C . CYS A 1 224 ? 27.106 -16.429 -19.838 1.00 88.44 224 CYS A C 1
ATOM 1764 O O . CYS A 1 224 ? 27.673 -16.229 -20.907 1.00 88.44 224 CYS A O 1
ATOM 1766 N N . THR A 1 225 ? 27.707 -16.173 -18.675 1.00 88.56 225 THR A N 1
ATOM 1767 C CA . THR A 1 225 ? 29.111 -15.736 -18.601 1.00 88.56 225 THR A CA 1
ATOM 1768 C C . THR A 1 225 ? 30.062 -16.928 -18.518 1.00 88.56 225 THR A C 1
ATOM 1770 O O . THR A 1 225 ? 29.740 -17.942 -17.895 1.00 88.56 225 THR A O 1
ATOM 1773 N N . ASP A 1 226 ? 31.287 -16.777 -19.024 1.00 89.88 226 ASP A N 1
ATOM 1774 C CA . ASP A 1 226 ? 32.361 -17.780 -18.919 1.00 89.88 226 ASP A CA 1
ATOM 1775 C C . ASP A 1 226 ? 32.574 -18.244 -17.472 1.00 89.88 226 ASP A C 1
ATOM 1777 O O . ASP A 1 226 ? 32.725 -19.431 -17.182 1.00 89.88 226 ASP A O 1
ATOM 1781 N N . ARG A 1 227 ? 32.499 -17.302 -16.522 1.00 89.50 227 ARG A N 1
ATOM 1782 C CA . ARG A 1 227 ? 32.622 -17.584 -15.087 1.00 89.50 227 ARG A CA 1
ATOM 1783 C C . ARG A 1 227 ? 31.476 -18.453 -14.562 1.00 89.50 227 ARG A C 1
ATOM 1785 O O . ARG A 1 227 ? 31.693 -19.239 -13.636 1.00 89.50 227 ARG A O 1
ATOM 1792 N N . ALA A 1 228 ? 30.270 -18.307 -15.108 1.00 89.25 228 ALA A N 1
ATOM 1793 C CA . ALA A 1 228 ? 29.124 -19.131 -14.740 1.00 89.25 228 ALA A CA 1
ATOM 1794 C C . ALA A 1 228 ? 29.302 -20.573 -15.243 1.00 89.25 228 ALA A C 1
ATOM 1796 O O . ALA A 1 228 ? 29.141 -21.498 -14.444 1.00 89.25 228 ALA A O 1
ATOM 1797 N N . ILE A 1 229 ? 29.754 -20.760 -16.490 1.00 92.25 229 ILE A N 1
ATOM 1798 C CA . ILE A 1 229 ? 30.141 -22.077 -17.028 1.00 92.25 229 ILE A CA 1
ATOM 1799 C C . ILE A 1 229 ? 31.250 -22.707 -16.184 1.00 92.25 229 ILE A C 1
ATOM 1801 O O . ILE A 1 229 ? 31.110 -23.845 -15.745 1.00 92.25 229 ILE A O 1
ATOM 1805 N N . ALA A 1 230 ? 32.317 -21.965 -15.875 1.00 90.94 230 ALA A N 1
ATOM 1806 C CA . ALA A 1 230 ? 33.427 -22.468 -15.066 1.00 90.94 230 ALA A CA 1
ATOM 1807 C C . ALA A 1 230 ? 32.958 -22.991 -13.695 1.00 90.94 230 ALA A C 1
ATOM 1809 O O . ALA A 1 230 ? 33.360 -24.069 -13.250 1.00 90.94 230 ALA A O 1
ATOM 1810 N N . LYS A 1 231 ? 32.065 -22.247 -13.026 1.00 90.94 231 LYS A N 1
ATOM 1811 C CA . LYS A 1 231 ? 31.459 -22.666 -11.753 1.00 90.94 231 LYS A CA 1
ATOM 1812 C C . LYS A 1 231 ? 30.557 -23.892 -11.921 1.00 90.94 231 LYS A C 1
ATOM 1814 O O . LYS A 1 231 ? 30.598 -24.774 -11.065 1.00 90.94 231 LYS A O 1
ATOM 1819 N N . ALA A 1 232 ? 29.756 -23.952 -12.983 1.00 91.12 232 ALA A N 1
ATOM 1820 C CA . ALA A 1 232 ? 28.856 -25.071 -13.251 1.00 91.12 232 ALA A CA 1
ATOM 1821 C C . ALA A 1 232 ? 29.629 -26.367 -13.558 1.00 91.12 232 ALA A C 1
ATOM 1823 O O . ALA A 1 232 ? 29.367 -27.395 -12.937 1.00 91.12 232 ALA A O 1
ATOM 1824 N N . LEU A 1 233 ? 30.667 -26.299 -14.395 1.00 91.56 233 LEU A N 1
ATOM 1825 C CA . LEU A 1 233 ? 31.567 -27.422 -14.679 1.00 91.56 233 LEU A CA 1
ATOM 1826 C C . LEU A 1 233 ? 32.298 -27.912 -13.421 1.00 91.56 233 LEU A C 1
ATOM 1828 O O . LEU A 1 233 ? 32.408 -29.117 -13.200 1.00 91.56 233 LEU A O 1
ATOM 1832 N N . LYS A 1 234 ? 32.729 -26.994 -12.542 1.00 90.38 234 LYS A N 1
ATOM 1833 C CA . LYS A 1 234 ? 33.325 -27.352 -11.245 1.00 90.38 234 LYS A CA 1
ATOM 1834 C C . LYS A 1 234 ? 32.342 -28.110 -10.346 1.00 90.38 234 LYS A C 1
ATOM 1836 O O . LYS A 1 234 ? 32.746 -29.067 -9.692 1.00 90.38 234 LYS A O 1
ATOM 1841 N N . ARG A 1 235 ? 31.060 -27.723 -10.325 1.00 88.62 235 ARG A N 1
ATOM 1842 C CA . ARG A 1 235 ? 30.005 -28.443 -9.579 1.00 88.62 235 ARG A CA 1
ATOM 1843 C C . ARG A 1 235 ? 29.774 -29.850 -10.132 1.00 88.62 235 ARG A C 1
ATOM 1845 O O . ARG A 1 235 ? 29.619 -30.780 -9.351 1.00 88.62 235 ARG A O 1
ATOM 1852 N N . LEU A 1 236 ? 29.819 -30.001 -11.456 1.00 88.56 236 LEU A N 1
ATOM 1853 C CA . LEU A 1 236 ? 29.709 -31.291 -12.145 1.00 88.56 236 LEU A CA 1
ATOM 1854 C C . LEU A 1 236 ? 30.980 -32.151 -12.059 1.00 88.56 236 LEU A C 1
ATOM 1856 O O . LEU A 1 236 ? 30.963 -33.293 -12.508 1.00 88.56 236 LEU A O 1
ATOM 1860 N N . LYS A 1 237 ? 32.071 -31.627 -11.481 1.00 88.56 237 LYS A N 1
ATOM 1861 C CA . LYS A 1 237 ? 33.402 -32.259 -11.445 1.00 88.56 237 LYS A CA 1
ATOM 1862 C C . LYS A 1 237 ? 33.977 -32.546 -12.846 1.00 88.56 237 LYS A C 1
ATOM 1864 O O . LYS A 1 237 ? 34.781 -33.455 -13.014 1.00 88.56 237 LYS A O 1
ATOM 1869 N N . LEU A 1 238 ? 33.600 -31.740 -13.842 1.00 82.12 238 LEU A N 1
ATOM 1870 C CA . LEU A 1 238 ? 34.031 -31.839 -15.242 1.00 82.12 238 LEU A CA 1
ATOM 1871 C C . LEU A 1 238 ? 35.022 -30.715 -15.579 1.00 82.12 238 LEU A C 1
ATOM 1873 O O . LEU A 1 238 ? 34.747 -29.838 -16.394 1.00 82.12 238 LEU A O 1
ATOM 1877 N N . THR A 1 239 ? 36.173 -30.689 -14.905 1.00 75.69 239 THR A N 1
ATOM 1878 C CA . THR A 1 239 ? 37.212 -29.668 -15.125 1.00 75.69 239 THR A CA 1
ATOM 1879 C C . THR A 1 239 ? 38.491 -30.305 -15.653 1.00 75.69 239 THR A C 1
ATOM 1881 O O . THR A 1 239 ? 39.146 -31.048 -14.928 1.00 75.69 239 THR A O 1
ATOM 1884 N N . ARG A 1 240 ? 38.879 -29.972 -16.888 1.00 68.94 240 ARG A N 1
ATOM 1885 C CA . ARG A 1 240 ? 40.158 -30.358 -17.501 1.00 68.94 240 ARG A CA 1
ATOM 1886 C C . ARG A 1 240 ? 40.862 -29.100 -18.004 1.00 68.94 240 ARG A C 1
ATOM 1888 O O . ARG A 1 240 ? 40.246 -28.287 -18.689 1.00 68.94 240 ARG A O 1
ATOM 1895 N N . LYS A 1 241 ? 42.138 -28.924 -17.656 1.00 64.31 241 LYS A N 1
ATOM 1896 C CA . LYS A 1 241 ? 42.975 -27.878 -18.256 1.00 64.31 241 LYS A CA 1
ATOM 1897 C C . LYS A 1 241 ? 43.380 -28.373 -19.645 1.00 64.31 241 LYS A C 1
ATOM 1899 O O . LYS A 1 241 ? 43.890 -29.487 -19.752 1.00 64.31 241 LYS A O 1
ATOM 1904 N N . LYS A 1 242 ? 43.093 -27.601 -20.694 1.00 60.75 242 LYS A N 1
ATOM 1905 C CA . LYS A 1 242 ? 43.602 -27.907 -22.036 1.00 60.75 242 LYS A CA 1
ATOM 1906 C C . LYS A 1 242 ? 45.121 -27.696 -21.985 1.00 60.75 242 LYS A C 1
ATOM 1908 O O . LYS A 1 242 ? 45.560 -26.682 -21.443 1.00 60.75 242 LYS A O 1
ATOM 1913 N N . SER A 1 243 ? 45.892 -28.690 -22.411 1.00 56.75 243 SER A N 1
ATOM 1914 C CA . SER A 1 243 ? 47.320 -28.512 -22.676 1.00 56.75 243 SER A CA 1
ATOM 1915 C C . SER A 1 243 ? 47.426 -27.688 -23.957 1.00 56.75 243 SER A C 1
ATOM 1917 O O . SER A 1 243 ? 46.702 -28.010 -24.902 1.00 56.75 243 SER A O 1
ATOM 1919 N N . ASP A 1 244 ? 48.233 -26.628 -23.948 1.00 51.16 244 ASP A N 1
ATOM 1920 C CA . ASP A 1 244 ? 48.545 -25.856 -25.159 1.00 51.16 244 ASP A CA 1
ATOM 1921 C C . ASP A 1 244 ? 49.316 -26.713 -26.175 1.00 51.16 244 ASP A C 1
ATOM 1923 O O . ASP A 1 244 ? 50.137 -27.555 -25.729 1.00 51.16 244 ASP A O 1
#

Radius of gyration: 29.08 Å; chains: 1; bounding box: 68×61×63 Å

Secondary structure (DSSP, 8-state):
-HHHHHHHTT---EEEES-GGGHHHHHHTT-SEEEETT-HHHHHTTTT-EEEEEE---S----TTTGGGEEEEEEEEE-S--S---SPPPSHHHHHHT-EEEE-----HHHHHHHHHHHHHTT--------PPPSS-----SS-----HHHHHHHHHHHHTT--HHHHHHHTT--HHHHHHHHH--S--------SS--HHHHHHHHHH-TT--HHHHHHHTTS-HHHHHHHHHHTT---PPP-

Foldseek 3Di:
DVQLVCVLVVDQAEAEDCDPVCFVVSVVSPHPYYANLVDPVSLVVQFQPAQEAEDQAQDADDCASVLRNHHQQHEYEYARHDDDNPDDHDCVSCVVRVYYYYYDHDDDPVVVVVVVVSCVVSVPDDDDDDDDDDPDPPDDDPDPDPDDLVVLVVLVVVVVVPDDLVNSCVVVVHDSVVNVVCVVPVDDDDDQDADPDFDLVVLVVVCVVCVPDQLVVVCVVRRHDSVNSVVSCVVVVNDDDDDD

InterPro domains:
  IPR002622 Transposase, Synechocystis PCC 6803 [PF01710] (145-243)
  IPR009057 Homedomain-like superfamily [SSF46689] (146-204)
  IPR013149 Alcohol dehydrogenase-like, C-terminal [PF00107] (1-120)
  IPR036291 NAD(P)-binding domain superfamily [SSF51735] (1-124)
  IPR047109 Cinnamyl alcohol dehydrogenase-like [PTHR42683] (1-133)

pLDDT: mean 88.34, std 12.92, range [36.59, 98.62]

Organism: NCBI:txid60442